Protein AF-A0AAD9SPR6-F1 (afdb_monomer)

Mean predicted aligned error: 17.79 Å

Nearest PDB structures (foldseek):
  1xms-assembly1_A  TM=5.525E-01  e=3.079E-08  Escherichia coli
  8dba-assembly1_C  TM=5.311E-01  e=3.432E-06  Cereibacter sphaeroides
  1cr1-assembly1_A  TM=4.890E-01  e=7.567E-04  Escherichia phage T7
  2yog-assembly1_A  TM=4.562E-01  e=5.420E-01  Plasmodium falciparum 3D7
  7fgq-assembly1_A-2  TM=4.047E-01  e=2.893E+00  Brugia malayi

Secondary structure (DSSP, 8-state):
--THHHH-----TT--TT--PPP---HHHHHHHHHT-TTSEE--S-HHHHHHHHTTS---SS------SEETTSEEEEE--TTSSHHHHHHHHHHHHHHTT---------SPP-HHHHHHHHHTT------HHHHHHHHHHHHHHHHHHHHHHHT--EEEEE-EEEEEETTTEEEEEES---HHHHHH-SEEEEEEEEEEEETTEEEEEEEEEEEEETTEEPSSTTTTEEEEEEETTEEEE----TTSGGG--------TT--------------------TTSSPPPP-----------------PPP-----------PPPP---

Structure (mmCIF, N/CA/C/O backbone):
data_AF-A0AAD9SPR6-F1
#
_entry.id   AF-A0AAD9SPR6-F1
#
loop_
_atom_site.group_PDB
_atom_site.id
_atom_site.type_symbol
_atom_site.label_atom_id
_atom_site.label_alt_id
_atom_site.label_comp_id
_atom_site.label_asym_id
_atom_site.label_entity_id
_atom_site.label_seq_id
_atom_site.pdbx_PDB_ins_code
_atom_site.Cartn_x
_atom_site.Cartn_y
_atom_site.Cartn_z
_atom_site.occupancy
_atom_site.B_iso_or_equiv
_atom_site.auth_seq_id
_atom_site.auth_comp_id
_atom_site.auth_asym_id
_atom_site.auth_atom_id
_atom_site.pdbx_PDB_model_num
ATOM 1 N N . MET A 1 1 ? -32.478 37.496 59.124 1.00 54.66 1 MET A N 1
ATOM 2 C CA . MET A 1 1 ? -32.848 37.208 57.725 1.00 54.66 1 MET A CA 1
ATOM 3 C C . MET A 1 1 ? -31.615 36.640 57.073 1.00 54.66 1 MET A C 1
ATOM 5 O O . MET A 1 1 ? -30.642 37.370 56.901 1.00 54.66 1 MET A O 1
ATOM 9 N N . GLU A 1 2 ? -31.618 35.329 56.871 1.00 61.81 2 GLU A N 1
ATOM 10 C CA . GLU A 1 2 ? -30.490 34.594 56.308 1.00 61.81 2 GLU A CA 1
ATOM 11 C C . GLU A 1 2 ? -30.346 34.935 54.822 1.00 61.81 2 GLU A C 1
ATOM 13 O O . GLU A 1 2 ? -31.321 34.977 54.077 1.00 61.81 2 GLU A O 1
ATOM 18 N N . TYR A 1 3 ? -29.115 35.204 54.389 1.00 67.44 3 TYR A N 1
ATOM 19 C CA . TYR A 1 3 ? -28.752 35.570 53.013 1.00 67.44 3 TYR A CA 1
ATOM 20 C C . TYR A 1 3 ? -29.329 34.599 51.958 1.00 67.44 3 TYR A C 1
ATOM 22 O O . TYR A 1 3 ? -29.717 35.011 50.863 1.00 67.44 3 TYR A O 1
ATOM 30 N N . HIS A 1 4 ? -29.475 33.326 52.327 1.00 66.38 4 HIS A N 1
ATOM 31 C CA . HIS A 1 4 ? -29.983 32.255 51.472 1.00 66.38 4 HIS A CA 1
ATOM 32 C C . HIS A 1 4 ? -31.501 32.299 51.219 1.00 66.38 4 HIS A C 1
ATOM 34 O O . HIS A 1 4 ? -31.949 31.740 50.222 1.00 66.38 4 HIS A O 1
ATOM 40 N N . GLU A 1 5 ? -32.287 33.029 52.022 1.00 73.50 5 GLU A N 1
ATOM 41 C CA . GLU A 1 5 ? -33.730 33.217 51.781 1.00 73.50 5 GLU A CA 1
ATOM 42 C C . GLU A 1 5 ? -34.018 34.210 50.641 1.00 73.50 5 GLU A C 1
ATOM 44 O O . GLU A 1 5 ? -35.093 34.169 50.045 1.00 73.50 5 GLU A O 1
ATOM 49 N N . ARG A 1 6 ? -33.073 35.109 50.316 1.00 65.94 6 ARG A N 1
ATOM 50 C CA . ARG A 1 6 ? -33.220 36.073 49.205 1.00 65.94 6 ARG A CA 1
ATOM 51 C C . ARG A 1 6 ? -32.533 35.650 47.915 1.00 65.94 6 ARG A C 1
ATOM 53 O O . ARG A 1 6 ? -32.987 36.059 46.851 1.00 65.94 6 ARG A O 1
ATOM 60 N N . HIS A 1 7 ? -31.435 34.903 48.004 1.00 70.69 7 HIS A N 1
ATOM 61 C CA . HIS A 1 7 ? -30.569 34.650 46.849 1.00 70.69 7 HIS A CA 1
ATOM 62 C C . HIS A 1 7 ? -30.644 33.222 46.297 1.00 70.69 7 HIS A C 1
ATOM 64 O O . HIS A 1 7 ? -30.107 32.981 45.221 1.00 70.69 7 HIS A O 1
ATOM 70 N N . GLY A 1 8 ? -31.347 32.301 46.969 1.00 68.00 8 GLY A N 1
ATOM 71 C CA . GLY A 1 8 ? -31.339 30.887 46.594 1.00 68.00 8 GLY A CA 1
ATOM 72 C C . GLY A 1 8 ? -29.955 30.251 46.782 1.00 68.00 8 GLY A C 1
ATOM 73 O O . GLY A 1 8 ? -28.951 30.935 46.985 1.00 68.00 8 GLY A O 1
ATOM 74 N N . HIS A 1 9 ? -29.895 28.921 46.767 1.00 67.75 9 HIS A N 1
ATOM 75 C CA . HIS A 1 9 ? -28.616 28.217 46.702 1.00 67.75 9 HIS A CA 1
ATOM 76 C C . HIS A 1 9 ? -28.137 28.176 45.252 1.00 67.75 9 HIS A C 1
ATOM 78 O O . HIS A 1 9 ? -28.911 27.845 44.355 1.00 67.75 9 HIS A O 1
ATOM 84 N N . ASP A 1 10 ? -26.865 28.507 45.039 1.00 62.44 10 ASP A N 1
ATOM 85 C CA . ASP A 1 10 ? -26.217 28.420 43.735 1.00 62.44 10 ASP A CA 1
ATOM 86 C C . ASP A 1 10 ? -26.156 26.940 43.326 1.00 62.44 10 ASP A C 1
ATOM 88 O O . ASP A 1 10 ? -25.463 26.130 43.948 1.00 62.44 10 ASP A O 1
ATOM 92 N N . VAL A 1 11 ? -26.965 26.553 42.340 1.00 59.66 11 VAL A N 1
ATOM 93 C CA . VAL A 1 11 ? -26.993 25.180 41.830 1.00 59.66 11 VAL A CA 1
ATOM 94 C C . VAL A 1 11 ? -25.901 25.073 40.777 1.00 59.66 11 VAL A C 1
ATOM 96 O O . VAL A 1 11 ? -26.086 25.451 39.620 1.00 59.66 11 VAL A O 1
ATOM 99 N N . CYS A 1 12 ? -24.740 24.564 41.178 1.00 51.94 12 CYS A N 1
ATOM 100 C CA . CYS A 1 12 ? -23.674 24.221 40.247 1.00 51.94 12 CYS A CA 1
ATOM 101 C C . CYS A 1 12 ? -24.203 23.232 39.193 1.00 51.94 12 CYS A C 1
ATOM 103 O O . CYS A 1 12 ? -24.514 22.086 39.499 1.00 51.94 12 CYS A O 1
ATOM 105 N N . SER A 1 13 ? -24.246 23.650 37.927 1.00 53.91 13 SER A N 1
ATOM 106 C CA . SER A 1 13 ? -24.672 22.828 36.780 1.00 53.91 13 SER A CA 1
ATOM 107 C C . SER A 1 13 ? -23.654 21.736 36.376 1.00 5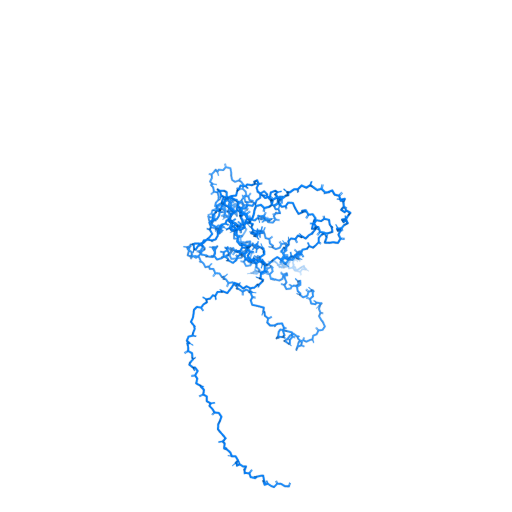3.91 13 SER A C 1
ATOM 109 O O . SER A 1 13 ? -23.690 21.245 35.246 1.00 53.91 13 SER A O 1
ATOM 111 N N . PHE A 1 14 ? -22.713 21.371 37.251 1.00 54.88 14 PHE A N 1
ATOM 112 C CA . PHE A 1 14 ? -21.587 20.492 36.913 1.00 54.88 14 PHE A CA 1
ATOM 113 C C . PHE A 1 14 ? -21.773 19.019 37.301 1.00 54.88 14 PHE A C 1
ATOM 115 O O . PHE A 1 14 ? -20.957 18.196 36.888 1.00 54.88 14 PHE A O 1
ATOM 122 N N . ASP A 1 15 ? -22.861 18.651 37.980 1.00 51.78 15 ASP A N 1
ATOM 123 C CA . ASP A 1 15 ? -23.158 17.247 38.285 1.00 51.78 15 ASP A CA 1
ATOM 124 C C . ASP A 1 15 ? -23.898 16.565 37.123 1.00 51.78 15 ASP A C 1
ATOM 126 O O . ASP A 1 15 ? -25.093 16.278 37.171 1.00 51.78 15 ASP A O 1
ATOM 130 N N . LEU A 1 16 ? -23.161 16.294 36.042 1.00 55.94 16 LEU A N 1
ATOM 131 C CA . LEU A 1 16 ? -23.568 15.329 35.019 1.00 55.94 16 LEU A CA 1
ATOM 132 C C . LEU A 1 16 ? -23.014 13.943 35.410 1.00 55.94 16 LEU A C 1
ATOM 134 O O . LEU A 1 16 ? -21.801 13.743 35.307 1.00 55.94 16 LEU A O 1
ATOM 138 N N . PRO A 1 17 ? -23.844 12.946 35.783 1.00 52.41 17 PRO A N 1
ATOM 139 C CA . PRO A 1 17 ? -23.388 11.641 36.292 1.00 52.41 17 PRO A CA 1
ATOM 140 C C . PRO A 1 17 ? -22.793 10.703 35.217 1.00 52.41 17 PRO A C 1
ATOM 142 O O . PRO A 1 17 ? -22.717 9.495 35.410 1.00 52.41 17 PRO A O 1
ATOM 145 N N . SER A 1 18 ? -22.386 11.227 34.057 1.00 55.31 18 SER A N 1
ATOM 146 C CA . SER A 1 18 ? -21.936 10.422 32.916 1.00 55.31 18 SER A CA 1
ATOM 147 C C . SER A 1 18 ? -21.059 11.224 31.941 1.00 55.31 18 SER A C 1
ATOM 149 O O . SER A 1 18 ? -21.302 11.257 30.734 1.00 55.31 18 SER A O 1
ATOM 151 N N . THR A 1 19 ? -20.003 11.873 32.431 1.00 47.78 19 THR A N 1
ATOM 152 C CA . THR A 1 19 ? -18.858 12.199 31.564 1.00 47.78 19 THR A CA 1
ATOM 153 C C . THR A 1 19 ? -17.738 11.217 31.859 1.00 47.78 19 THR A C 1
ATOM 155 O O . THR A 1 19 ? -16.910 11.431 32.738 1.00 47.78 19 THR A O 1
ATOM 158 N N . HIS A 1 20 ? -17.738 10.106 31.122 1.00 49.31 20 HIS A N 1
ATOM 159 C CA . HIS A 1 20 ? -16.666 9.115 31.123 1.00 49.31 20 HIS A CA 1
ATOM 160 C C . HIS A 1 20 ? -15.411 9.755 30.511 1.00 49.31 20 HIS A C 1
ATOM 162 O O . HIS A 1 20 ? -15.117 9.588 29.326 1.00 49.31 20 HIS A O 1
ATOM 168 N N . ARG A 1 21 ? -14.706 10.581 31.292 1.00 58.19 21 ARG A N 1
ATOM 169 C CA . ARG A 1 21 ? -13.378 11.059 30.911 1.00 58.19 21 ARG A CA 1
ATOM 170 C C . ARG A 1 21 ? -12.493 9.827 30.808 1.00 58.19 21 ARG A C 1
ATOM 172 O O . ARG A 1 21 ? -12.441 9.025 31.738 1.00 58.19 21 ARG A O 1
ATOM 179 N N . LEU A 1 22 ? -11.836 9.668 29.661 1.00 53.12 22 LEU A N 1
ATOM 180 C CA . LEU A 1 22 ? -10.767 8.687 29.531 1.00 53.12 22 LEU A CA 1
ATOM 181 C C . LEU A 1 22 ? -9.769 8.935 30.673 1.00 53.12 22 LEU A C 1
ATOM 183 O O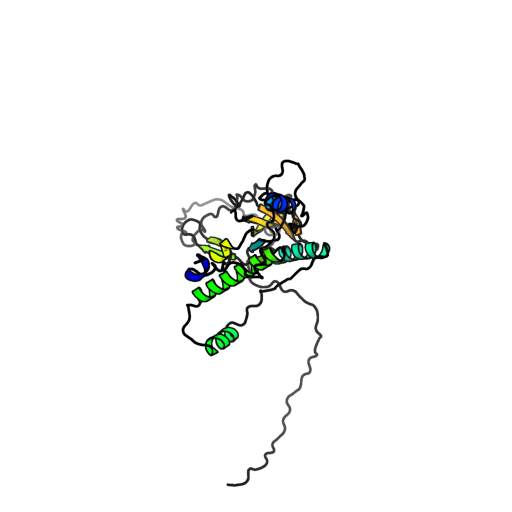 . LEU A 1 22 ? -9.512 10.106 30.982 1.00 53.12 22 LEU A O 1
ATOM 187 N N . PRO A 1 23 ? -9.254 7.878 31.325 1.00 57.44 23 PRO A N 1
ATOM 188 C CA . PRO A 1 23 ? -8.243 8.035 32.358 1.00 57.44 23 PRO A CA 1
ATOM 189 C C . PRO A 1 23 ? -7.135 8.944 31.828 1.00 57.44 23 PRO A C 1
ATOM 191 O O . PRO A 1 23 ? -6.700 8.786 30.686 1.00 57.44 23 PRO A O 1
ATOM 194 N N . THR A 1 24 ? -6.701 9.922 32.619 1.00 64.69 24 THR A N 1
ATOM 195 C CA . THR A 1 24 ? -5.536 10.734 32.266 1.00 64.69 24 THR A CA 1
ATOM 196 C C . THR A 1 24 ? -4.313 9.834 32.295 1.00 64.69 24 THR A C 1
ATOM 198 O O . THR A 1 24 ? -3.747 9.585 33.357 1.00 64.69 24 THR A O 1
ATOM 201 N N . VAL A 1 25 ? -3.940 9.312 31.131 1.00 72.44 25 VAL A N 1
ATOM 202 C CA . VAL A 1 25 ? -2.681 8.598 30.947 1.00 72.44 25 VAL A CA 1
ATOM 203 C C . VAL A 1 25 ? -1.570 9.643 30.961 1.00 72.44 25 VAL A C 1
ATOM 205 O O . VAL A 1 25 ? -1.678 10.679 30.298 1.00 72.44 25 VAL A O 1
ATOM 208 N N . SER A 1 26 ? -0.527 9.421 31.759 1.00 77.31 26 SER A N 1
ATOM 209 C CA . SER A 1 26 ? 0.629 10.318 31.745 1.00 77.31 26 SER A CA 1
ATOM 210 C C . SER A 1 26 ? 1.375 10.185 30.414 1.00 77.31 26 SER A C 1
ATOM 212 O O . SER A 1 26 ? 1.391 9.111 29.814 1.00 77.31 26 SER A O 1
ATOM 214 N N . ALA A 1 27 ? 2.018 11.260 29.951 1.00 70.19 27 ALA A N 1
ATOM 215 C CA . ALA A 1 27 ? 2.821 11.209 28.727 1.00 70.19 27 ALA A CA 1
ATOM 216 C C . ALA A 1 27 ? 3.965 10.180 28.821 1.00 70.19 27 ALA A C 1
ATOM 218 O O . ALA A 1 27 ? 4.306 9.572 27.815 1.00 70.19 27 ALA A O 1
ATOM 219 N N . ALA A 1 28 ? 4.511 9.954 30.023 1.00 74.19 28 ALA A N 1
ATOM 220 C CA . ALA A 1 28 ? 5.538 8.943 30.273 1.00 74.19 28 ALA A CA 1
ATOM 221 C C . ALA A 1 28 ? 4.982 7.519 30.140 1.00 74.19 28 ALA A C 1
ATOM 223 O O . ALA A 1 28 ? 5.565 6.699 29.449 1.00 74.19 28 ALA A O 1
ATOM 224 N N . GLN A 1 29 ? 3.806 7.251 30.708 1.00 74.06 29 GLN A N 1
ATOM 225 C CA . GLN A 1 29 ? 3.168 5.938 30.594 1.00 74.06 29 GLN A CA 1
ATOM 226 C C . GLN A 1 29 ? 2.721 5.644 29.156 1.00 74.06 29 GLN A C 1
ATOM 228 O O . GLN A 1 29 ? 2.913 4.542 28.663 1.00 74.06 29 GLN A O 1
ATOM 233 N N . ALA A 1 30 ? 2.221 6.654 28.435 1.00 71.31 30 ALA A N 1
ATOM 234 C CA . ALA A 1 30 ? 1.942 6.522 27.007 1.00 71.31 30 ALA A CA 1
ATOM 235 C C . ALA A 1 30 ? 3.216 6.250 26.178 1.00 71.31 30 ALA A C 1
ATOM 237 O O . ALA A 1 30 ? 3.129 5.581 25.150 1.00 71.31 30 ALA A O 1
ATOM 238 N N . LEU A 1 31 ? 4.374 6.765 26.619 1.00 70.25 31 LEU A N 1
ATOM 239 C CA . LEU A 1 31 ? 5.685 6.541 26.001 1.00 70.25 31 LEU A CA 1
ATOM 240 C C . LEU A 1 31 ? 6.281 5.164 26.341 1.00 70.25 31 LEU A C 1
ATOM 242 O O . LEU A 1 31 ? 6.977 4.599 25.510 1.00 70.25 31 LEU A O 1
ATOM 246 N N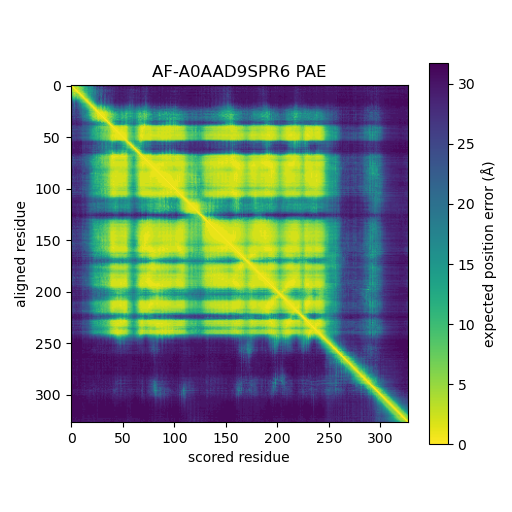 . GLU A 1 32 ? 5.982 4.604 27.512 1.00 68.56 32 GLU A N 1
ATOM 247 C CA . GLU A 1 32 ? 6.338 3.223 27.871 1.00 68.56 32 GLU A CA 1
ATOM 248 C C . GLU A 1 32 ? 5.440 2.202 27.135 1.00 68.56 32 GLU A C 1
ATOM 250 O O . GLU A 1 32 ? 5.932 1.181 26.657 1.00 68.56 32 GLU A O 1
ATOM 255 N N . ASP A 1 33 ? 4.147 2.507 26.943 1.00 66.50 33 ASP A N 1
ATOM 256 C CA . ASP A 1 33 ? 3.176 1.666 26.212 1.00 66.50 33 ASP A CA 1
ATOM 257 C C . ASP A 1 33 ? 3.392 1.642 24.677 1.00 66.50 33 ASP A C 1
ATOM 259 O O . ASP A 1 33 ? 3.224 0.605 24.032 1.00 66.50 33 ASP A O 1
ATOM 263 N N . LEU A 1 34 ? 3.713 2.787 24.050 1.00 63.34 34 LEU A N 1
ATOM 264 C CA . LEU A 1 34 ? 5.090 3.005 23.625 1.00 63.34 34 LEU A CA 1
ATOM 265 C C . LEU A 1 34 ? 6.023 1.791 23.379 1.00 63.34 34 LEU A C 1
ATOM 267 O O . LEU A 1 34 ? 5.699 0.761 22.785 1.00 63.34 34 LEU A O 1
ATOM 271 N N . ASP A 1 35 ? 7.224 1.915 23.899 1.00 57.59 35 ASP A N 1
ATOM 272 C CA . ASP A 1 35 ? 8.353 1.026 23.641 1.00 57.59 35 ASP A CA 1
ATOM 273 C C . ASP A 1 35 ? 8.109 -0.465 23.966 1.00 57.59 35 ASP A C 1
ATOM 275 O O . ASP A 1 35 ? 8.720 -1.332 23.349 1.00 57.59 35 ASP A O 1
ATOM 279 N N . ALA A 1 36 ? 7.147 -0.806 24.833 1.00 55.19 36 ALA A N 1
ATOM 280 C CA . ALA A 1 36 ? 6.808 -2.197 25.165 1.00 55.19 36 ALA A CA 1
ATOM 281 C C . ALA A 1 36 ? 6.150 -3.003 24.020 1.00 55.19 36 ALA A C 1
ATOM 283 O O . ALA A 1 36 ? 6.052 -4.233 24.091 1.00 55.19 36 ALA A O 1
ATOM 284 N N . ASN A 1 37 ? 5.655 -2.347 22.968 1.00 56.56 37 ASN A N 1
ATOM 285 C CA . ASN A 1 37 ? 4.813 -2.998 21.966 1.00 56.56 37 ASN A CA 1
ATOM 286 C C . ASN A 1 37 ? 5.643 -3.530 20.777 1.00 56.56 37 ASN A C 1
ATOM 288 O O . ASN A 1 37 ? 5.628 -2.966 19.686 1.00 56.56 37 ASN A O 1
ATOM 292 N N . VAL A 1 38 ? 6.310 -4.676 20.967 1.00 54.94 38 VAL A N 1
ATOM 293 C CA . VAL A 1 38 ? 7.087 -5.427 19.942 1.00 54.94 38 VAL A CA 1
ATOM 294 C C . VAL A 1 38 ? 6.263 -5.742 18.671 1.00 54.94 38 VAL A C 1
ATOM 296 O O . VAL A 1 38 ? 6.802 -6.092 17.627 1.00 54.94 38 VAL A O 1
ATOM 299 N N . SER A 1 39 ? 4.934 -5.584 18.716 1.00 68.00 39 SER A N 1
ATOM 300 C CA . SER A 1 39 ? 4.023 -5.874 17.603 1.00 68.00 39 SER A CA 1
ATOM 301 C C . SER A 1 39 ? 3.608 -4.669 16.745 1.00 68.00 39 SER A C 1
ATOM 303 O O . SER A 1 39 ? 2.698 -4.823 15.931 1.00 68.00 39 SER A O 1
ATOM 305 N N . ARG A 1 40 ? 4.206 -3.481 16.910 1.00 81.31 40 ARG A N 1
ATOM 306 C CA . ARG A 1 40 ? 3.797 -2.232 16.214 1.00 81.31 40 ARG A CA 1
ATOM 307 C C . ARG A 1 40 ? 3.814 -2.293 14.699 1.00 81.31 40 ARG A C 1
ATOM 309 O O . ARG A 1 40 ? 3.082 -1.544 14.051 1.00 81.31 40 ARG A O 1
ATOM 316 N N . PHE A 1 41 ? 4.669 -3.139 14.151 1.00 89.44 41 PHE A N 1
ATOM 317 C CA . PHE A 1 41 ? 4.938 -3.192 12.730 1.00 89.44 41 PHE A CA 1
ATOM 318 C C . PHE A 1 41 ? 4.509 -4.536 12.148 1.00 89.44 41 PHE A C 1
ATOM 320 O O . PHE A 1 41 ? 4.502 -5.569 12.820 1.00 89.44 41 PHE A O 1
ATOM 327 N N . VAL A 1 42 ? 4.113 -4.497 10.882 1.00 91.69 42 VAL A N 1
ATOM 328 C CA . VAL A 1 42 ? 3.965 -5.671 10.026 1.00 91.69 42 VAL A CA 1
ATOM 329 C C . VAL A 1 42 ? 5.162 -5.682 9.085 1.00 91.69 42 VAL A C 1
ATOM 331 O O . VAL A 1 42 ? 5.350 -4.720 8.340 1.00 91.69 42 VAL A O 1
ATOM 334 N N . SER A 1 43 ? 5.972 -6.739 9.136 1.00 91.50 43 SER A N 1
ATOM 335 C CA . SER A 1 43 ? 7.138 -6.868 8.259 1.00 91.50 43 SER A CA 1
ATOM 336 C C . SER A 1 43 ? 6.714 -6.891 6.791 1.00 91.50 43 SER A C 1
ATOM 338 O O . SER A 1 43 ? 5.662 -7.421 6.432 1.00 91.50 43 SER A O 1
ATOM 340 N N . THR A 1 44 ? 7.545 -6.299 5.939 1.00 91.19 44 THR A N 1
ATOM 341 C CA . THR A 1 44 ? 7.422 -6.384 4.479 1.00 91.19 44 THR A CA 1
ATOM 342 C C . THR A 1 44 ? 8.191 -7.572 3.896 1.00 91.19 44 THR A C 1
ATOM 344 O O . THR A 1 44 ? 8.200 -7.753 2.679 1.00 91.19 44 THR A O 1
ATOM 347 N N . ASN A 1 45 ? 8.852 -8.367 4.749 1.00 89.75 45 ASN A N 1
ATOM 348 C CA . ASN A 1 45 ? 9.810 -9.413 4.386 1.00 89.75 45 ASN A CA 1
ATOM 349 C C . ASN A 1 45 ? 11.030 -8.886 3.595 1.00 89.75 45 ASN A C 1
ATOM 351 O O . ASN A 1 45 ? 11.742 -9.638 2.929 1.00 89.75 45 ASN A O 1
ATOM 355 N N . LEU A 1 46 ? 11.280 -7.574 3.677 1.00 91.69 46 LEU A N 1
ATOM 356 C CA . LEU A 1 46 ? 12.392 -6.867 3.047 1.00 91.69 46 LEU A CA 1
ATOM 357 C C . LEU A 1 46 ? 13.139 -6.083 4.139 1.00 91.69 46 LEU A C 1
ATOM 359 O O . LEU A 1 46 ? 12.734 -4.970 4.470 1.00 91.69 46 LEU A O 1
ATOM 363 N N . PRO A 1 47 ? 14.230 -6.629 4.713 1.00 90.25 47 PRO A N 1
ATOM 364 C CA . PRO A 1 47 ? 14.844 -6.088 5.929 1.00 90.25 47 PRO A CA 1
ATOM 365 C C . PRO A 1 47 ? 15.264 -4.620 5.832 1.00 90.25 47 PRO A C 1
ATOM 367 O O . PRO A 1 47 ? 15.132 -3.871 6.795 1.00 90.25 47 PRO A O 1
ATOM 370 N N . ASP A 1 48 ? 15.768 -4.194 4.676 1.00 90.06 48 ASP A N 1
ATOM 371 C CA . ASP A 1 48 ? 16.228 -2.816 4.497 1.00 90.06 48 ASP A CA 1
ATOM 372 C C . ASP A 1 48 ? 15.065 -1.839 4.286 1.00 90.06 48 ASP A C 1
ATOM 374 O O . ASP A 1 48 ? 15.112 -0.717 4.792 1.00 90.06 48 ASP A O 1
ATOM 378 N N . LEU A 1 49 ? 13.978 -2.292 3.649 1.00 91.69 49 LEU A N 1
ATOM 379 C CA . LEU A 1 49 ? 12.733 -1.529 3.580 1.00 91.69 49 LEU A CA 1
ATOM 380 C C . LEU A 1 49 ? 12.091 -1.412 4.968 1.00 91.69 49 LEU A C 1
ATOM 382 O O . LEU A 1 49 ? 11.678 -0.323 5.357 1.00 91.69 49 LEU A O 1
ATOM 386 N N . ASP A 1 50 ? 12.057 -2.500 5.739 1.00 92.19 50 ASP A N 1
ATOM 387 C CA . ASP A 1 50 ? 11.535 -2.503 7.107 1.00 92.19 50 ASP A CA 1
ATOM 388 C C . ASP A 1 50 ? 12.297 -1.498 7.982 1.00 92.19 50 ASP A C 1
ATOM 390 O O . ASP A 1 50 ? 11.677 -0.647 8.621 1.00 92.19 50 ASP A O 1
ATOM 394 N N . LYS A 1 51 ? 13.635 -1.492 7.931 1.00 88.81 51 LYS A N 1
ATOM 395 C CA . LYS A 1 51 ? 14.462 -0.490 8.632 1.00 88.81 51 LYS A CA 1
ATOM 396 C C . LYS A 1 51 ? 14.141 0.943 8.202 1.00 88.81 51 LYS A C 1
ATOM 398 O O . LYS A 1 51 ? 14.033 1.826 9.052 1.00 88.81 51 LYS A O 1
ATOM 403 N N . ALA A 1 52 ? 13.972 1.191 6.903 1.00 89.12 52 ALA A N 1
ATOM 404 C CA . ALA A 1 52 ? 13.639 2.523 6.398 1.00 89.12 52 ALA A CA 1
ATOM 405 C C . ALA A 1 52 ? 12.263 3.006 6.879 1.00 89.12 52 ALA A C 1
ATOM 407 O O . ALA A 1 52 ? 12.072 4.197 7.130 1.00 89.12 52 ALA A O 1
ATOM 408 N N . LEU A 1 53 ? 11.324 2.077 7.064 1.00 89.19 53 LEU A N 1
ATOM 409 C CA . LEU A 1 53 ? 10.013 2.354 7.640 1.00 89.19 53 LEU A CA 1
ATOM 410 C C . LEU A 1 53 ? 10.057 2.546 9.168 1.00 89.19 53 LEU A C 1
ATOM 412 O O . LEU A 1 53 ? 9.245 3.305 9.698 1.00 89.19 53 LEU A O 1
ATOM 416 N N . ALA A 1 54 ? 11.021 1.934 9.869 1.00 81.19 54 ALA A N 1
ATOM 417 C CA . ALA A 1 54 ? 11.267 2.161 11.299 1.00 81.19 54 ALA A CA 1
ATOM 418 C C . ALA A 1 54 ? 11.901 3.525 11.598 1.00 81.19 54 ALA A C 1
ATOM 420 O O . ALA A 1 54 ? 11.504 4.177 12.559 1.00 81.19 54 ALA A O 1
ATOM 421 N N . ALA A 1 55 ? 12.850 3.983 10.771 1.00 60.91 55 ALA A N 1
ATOM 422 C CA . ALA A 1 55 ? 13.783 5.085 11.059 1.00 60.91 55 ALA A CA 1
ATOM 423 C C . ALA A 1 55 ? 13.163 6.478 11.341 1.00 60.91 55 ALA A C 1
ATOM 425 O O . ALA A 1 55 ? 13.884 7.449 11.567 1.00 60.91 55 ALA A O 1
ATOM 426 N N . SER A 1 56 ? 11.835 6.612 11.337 1.00 53.47 56 SER A N 1
ATOM 427 C CA . SER A 1 56 ? 11.123 7.827 11.760 1.00 53.47 56 SER A CA 1
ATOM 428 C C . SER A 1 56 ? 10.438 7.718 13.130 1.00 53.47 56 SER A C 1
ATOM 430 O O . SER A 1 56 ? 9.858 8.710 13.582 1.00 53.47 56 SER A O 1
ATOM 432 N N . ALA A 1 57 ? 10.485 6.559 13.790 1.00 48.66 57 ALA A N 1
ATOM 433 C CA . ALA A 1 57 ? 10.210 6.416 15.215 1.00 48.66 57 ALA A CA 1
ATOM 434 C C . ALA A 1 57 ? 11.557 6.547 15.944 1.00 48.66 57 ALA A C 1
ATOM 436 O O . ALA A 1 57 ? 12.477 5.800 15.653 1.00 48.66 57 ALA A O 1
ATOM 437 N N . SER A 1 58 ? 11.695 7.599 16.756 1.00 46.94 58 SER A N 1
ATOM 438 C CA . SER A 1 58 ? 12.790 7.878 17.706 1.00 46.94 58 SER A CA 1
ATOM 439 C C . SER A 1 58 ? 14.009 6.946 17.671 1.00 46.94 58 SER A C 1
ATOM 441 O O . SER A 1 58 ? 13.920 5.799 18.087 1.00 46.94 58 SER A O 1
ATOM 443 N N . SER A 1 59 ? 15.176 7.486 17.307 1.00 40.56 59 SER A N 1
ATOM 444 C CA . SER A 1 59 ? 16.464 6.851 17.592 1.00 40.56 59 SER A CA 1
ATOM 445 C C . SER A 1 59 ? 16.597 6.613 19.101 1.00 40.56 59 SER A C 1
ATOM 447 O O . SER A 1 59 ? 16.923 7.543 19.848 1.00 40.56 59 SER A O 1
ATOM 449 N N . SER A 1 60 ? 16.322 5.397 19.559 1.00 44.19 60 SER A N 1
ATOM 450 C CA . SER A 1 60 ? 16.783 4.932 20.859 1.00 44.19 60 SER A CA 1
ATOM 451 C C . SER A 1 60 ? 18.322 4.862 20.814 1.00 44.19 60 SER A C 1
ATOM 453 O O . SER A 1 60 ? 18.896 4.441 19.807 1.00 44.19 60 SER A O 1
ATOM 455 N N . PRO A 1 61 ? 19.035 5.348 21.848 1.00 48.62 61 PRO A N 1
ATOM 456 C CA . PRO A 1 61 ? 20.497 5.333 21.874 1.00 48.62 61 PRO A CA 1
ATOM 457 C C . PRO A 1 61 ? 21.102 3.947 22.152 1.00 48.62 61 PRO A C 1
ATOM 459 O O . PRO A 1 61 ? 22.324 3.810 22.100 1.00 48.62 61 PRO A O 1
ATOM 462 N N . ASP A 1 62 ? 20.279 2.929 22.406 1.00 42.31 62 ASP A N 1
ATOM 463 C CA . ASP A 1 62 ? 20.724 1.571 22.703 1.00 42.31 62 ASP A CA 1
ATOM 464 C C . ASP A 1 62 ? 20.478 0.668 21.490 1.00 42.31 62 ASP A C 1
ATOM 466 O O . ASP A 1 62 ? 19.373 0.611 20.962 1.00 42.31 62 ASP A O 1
ATOM 470 N N . GLY A 1 63 ? 21.539 0.007 21.015 1.00 45.84 63 GLY A N 1
ATOM 471 C CA . GLY A 1 63 ? 21.623 -0.717 19.740 1.00 45.84 63 GLY A CA 1
ATOM 472 C C . GLY A 1 63 ? 20.790 -1.998 19.618 1.00 45.84 63 GLY A C 1
ATOM 473 O O . GLY A 1 63 ? 21.303 -3.009 19.137 1.00 45.84 63 GLY A O 1
ATOM 474 N N . GLU A 1 64 ? 19.523 -1.967 20.019 1.00 47.72 64 GLU A N 1
ATOM 475 C CA . GLU A 1 64 ? 18.529 -2.955 19.618 1.00 47.72 64 GLU A CA 1
ATOM 476 C C . GLU A 1 64 ? 18.015 -2.586 18.220 1.00 47.72 64 GLU A C 1
ATOM 478 O O . GLU A 1 64 ? 17.591 -1.460 17.962 1.00 47.72 64 GLU A O 1
ATOM 483 N N . VAL A 1 65 ? 18.133 -3.519 17.272 1.00 51.69 65 VAL A N 1
ATOM 484 C CA . VAL A 1 65 ? 17.650 -3.326 15.901 1.00 51.69 65 VAL A CA 1
ATOM 485 C C . VAL A 1 65 ? 16.130 -3.305 15.962 1.00 51.69 65 VAL A C 1
ATOM 487 O O . VAL A 1 65 ? 15.500 -4.360 15.990 1.00 51.69 65 VAL A O 1
ATOM 490 N N . ASP A 1 66 ? 15.558 -2.108 16.029 1.00 55.91 66 ASP A N 1
ATOM 491 C CA . ASP A 1 66 ? 14.115 -1.940 16.108 1.00 55.91 66 ASP A CA 1
ATOM 492 C C . ASP A 1 66 ? 13.477 -2.578 14.864 1.00 55.91 66 ASP A C 1
ATOM 494 O O . ASP A 1 66 ? 13.824 -2.257 13.718 1.00 55.91 66 ASP A O 1
ATOM 498 N N . ALA A 1 67 ? 12.608 -3.564 15.083 1.00 68.56 67 ALA A N 1
ATOM 499 C CA . ALA A 1 67 ? 11.968 -4.309 14.009 1.00 68.56 67 ALA A CA 1
ATOM 500 C C . ALA A 1 67 ? 10.976 -3.385 13.292 1.00 68.56 67 ALA A C 1
ATOM 502 O O . ALA A 1 67 ? 9.875 -3.141 13.780 1.00 68.56 67 ALA A O 1
ATOM 503 N N . GLY A 1 68 ? 11.385 -2.831 12.152 1.00 83.69 68 GLY A N 1
ATOM 504 C CA . GLY A 1 68 ? 10.550 -1.935 11.362 1.00 83.69 68 GLY A CA 1
ATOM 505 C C . GLY A 1 68 ? 9.553 -2.639 10.448 1.00 83.69 68 GLY A C 1
ATOM 506 O O . GLY A 1 68 ? 9.421 -3.861 10.444 1.00 83.69 68 GLY A O 1
ATOM 507 N N . GLY A 1 69 ? 8.825 -1.842 9.669 1.00 90.56 69 GLY A N 1
ATOM 508 C CA . GLY A 1 69 ? 7.838 -2.332 8.711 1.00 90.56 69 GLY A CA 1
ATOM 509 C C . GLY A 1 69 ? 6.630 -1.413 8.593 1.00 90.56 69 GLY A C 1
ATOM 510 O O . GLY A 1 69 ? 6.669 -0.231 8.932 1.00 90.56 69 GLY A O 1
ATOM 511 N N . ILE A 1 70 ? 5.519 -1.955 8.106 1.00 93.06 70 ILE A N 1
ATOM 512 C CA . ILE A 1 70 ? 4.261 -1.222 7.969 1.00 93.06 70 ILE A CA 1
ATOM 513 C C . ILE A 1 70 ? 3.691 -0.951 9.362 1.00 93.06 70 ILE A C 1
ATOM 515 O O . ILE A 1 70 ? 3.311 -1.874 10.083 1.00 93.06 70 ILE A O 1
ATOM 519 N N . GLN A 1 71 ? 3.607 0.324 9.733 1.00 91.38 71 GLN A N 1
ATOM 520 C CA . GLN A 1 71 ? 3.146 0.737 11.053 1.00 91.38 71 GLN A CA 1
ATOM 521 C C . GLN A 1 71 ? 1.637 0.511 11.233 1.00 91.38 71 GLN A C 1
ATOM 523 O O . GLN A 1 71 ? 0.817 0.939 10.414 1.00 91.38 71 GLN A O 1
ATOM 528 N N . LYS A 1 72 ? 1.259 -0.111 12.352 1.00 91.25 72 LYS A N 1
ATOM 529 C CA . LYS A 1 72 ? -0.125 -0.161 12.834 1.00 91.25 72 LYS A CA 1
ATOM 530 C C . LYS A 1 72 ? -0.604 1.208 13.318 1.00 91.25 72 LYS A C 1
ATOM 532 O O . LYS A 1 72 ? 0.177 2.138 13.529 1.00 91.25 72 LYS A O 1
ATOM 537 N N . GLY A 1 73 ? -1.919 1.374 13.433 1.00 91.56 73 GLY A N 1
ATOM 538 C CA . GLY A 1 73 ? -2.504 2.655 13.836 1.00 91.56 73 GLY A CA 1
ATOM 539 C C . GLY A 1 73 ? -2.544 3.696 12.714 1.00 91.56 73 GLY A C 1
ATOM 540 O O . GLY A 1 73 ? -3.192 4.731 12.860 1.00 91.56 73 GLY A O 1
ATOM 541 N N . HIS A 1 74 ? -1.895 3.411 11.583 1.00 91.75 74 HIS A N 1
ATOM 542 C CA . HIS A 1 74 ? -1.664 4.346 10.494 1.00 91.75 74 HIS A CA 1
ATOM 543 C C . HIS A 1 74 ? -2.113 3.777 9.147 1.00 91.75 74 HIS A C 1
ATOM 545 O O . HIS A 1 74 ? -2.228 2.566 8.946 1.00 91.75 74 HIS A O 1
ATOM 551 N N . LEU A 1 75 ? -2.374 4.691 8.214 1.00 95.94 75 LEU A N 1
ATOM 552 C CA . LEU A 1 75 ? -2.763 4.371 6.848 1.00 95.94 75 LEU A CA 1
ATOM 553 C C . LEU A 1 75 ? -1.536 4.408 5.933 1.00 95.94 75 LEU A C 1
ATOM 555 O O . LEU A 1 75 ? -0.881 5.449 5.812 1.00 95.94 75 LEU A O 1
ATOM 559 N N . THR A 1 76 ? -1.258 3.285 5.276 1.00 96.81 76 THR A N 1
ATOM 560 C CA . THR A 1 76 ? -0.169 3.133 4.307 1.00 96.81 76 THR A CA 1
ATOM 561 C C . THR A 1 76 ? -0.729 3.009 2.895 1.00 96.81 76 THR A C 1
ATOM 563 O O . THR A 1 76 ? -1.622 2.203 2.648 1.00 96.81 76 THR A O 1
ATOM 566 N N . GLU A 1 77 ? -0.201 3.784 1.951 1.00 96.94 77 GLU A N 1
ATOM 567 C CA . GLU A 1 77 ? -0.531 3.666 0.529 1.00 96.94 77 GLU A CA 1
ATOM 568 C C . GLU A 1 77 ? 0.636 3.060 -0.248 1.00 96.94 77 GLU A C 1
ATOM 570 O O . GLU A 1 77 ? 1.765 3.543 -0.166 1.00 96.94 77 GLU A O 1
ATOM 575 N N . ILE A 1 78 ? 0.349 2.040 -1.053 1.00 97.00 78 ILE A N 1
ATOM 576 C CA . ILE A 1 78 ? 1.293 1.452 -2.001 1.00 97.00 78 ILE A CA 1
ATOM 577 C C . ILE A 1 78 ? 0.739 1.681 -3.398 1.00 97.00 78 ILE A C 1
ATOM 579 O O . ILE A 1 78 ? -0.303 1.132 -3.763 1.00 97.00 78 ILE A O 1
ATOM 583 N N . TRP A 1 79 ? 1.436 2.483 -4.192 1.00 96.44 79 TRP A N 1
ATOM 584 C CA . TRP A 1 79 ? 0.977 2.847 -5.525 1.00 96.44 79 TRP A CA 1
ATOM 585 C C . TRP A 1 79 ? 2.004 2.498 -6.591 1.00 96.44 79 TRP A C 1
ATOM 587 O O . TRP A 1 79 ? 3.191 2.354 -6.317 1.00 96.44 79 TRP A O 1
ATOM 597 N N . GLY A 1 80 ? 1.546 2.336 -7.828 1.00 94.81 80 GLY A N 1
ATOM 598 C CA . GLY A 1 80 ? 2.443 2.068 -8.944 1.00 94.81 80 GLY A CA 1
ATOM 599 C C . GLY A 1 80 ? 1.742 1.497 -10.176 1.00 94.81 80 GLY A C 1
ATOM 600 O O . GLY A 1 80 ? 0.559 1.128 -10.106 1.00 94.81 80 GLY A O 1
ATOM 601 N N . PRO A 1 81 ? 2.464 1.390 -11.302 1.00 93.50 81 PRO A N 1
ATOM 602 C CA . PRO A 1 81 ? 1.944 0.845 -12.555 1.00 93.50 81 PRO A CA 1
ATOM 603 C C . PRO A 1 81 ? 1.387 -0.587 -12.448 1.00 93.50 81 PRO A C 1
ATOM 605 O O . PRO A 1 81 ? 1.649 -1.287 -11.465 1.00 93.50 81 PRO A O 1
ATOM 608 N N . PRO A 1 82 ? 0.585 -1.064 -13.416 1.00 90.88 82 PRO A N 1
ATOM 609 C CA . PRO A 1 82 ? 0.190 -2.475 -13.472 1.00 90.88 82 PRO A CA 1
ATOM 610 C C . PRO A 1 82 ? 1.420 -3.400 -13.591 1.00 90.88 82 PRO A C 1
ATOM 612 O O . PRO A 1 82 ? 2.457 -2.998 -14.110 1.00 90.88 82 PRO A O 1
ATOM 615 N N . GLY A 1 83 ? 1.334 -4.623 -13.055 1.00 88.06 83 GLY A N 1
ATOM 616 C CA . GLY A 1 83 ? 2.407 -5.631 -13.140 1.00 88.06 83 GLY A CA 1
ATOM 617 C C . GLY A 1 83 ? 3.622 -5.438 -12.212 1.00 88.06 83 GLY A C 1
ATOM 618 O O . GLY A 1 83 ? 4.452 -6.341 -12.083 1.00 88.06 83 GLY A O 1
ATOM 619 N N . VAL A 1 84 ? 3.731 -4.310 -11.496 1.00 93.25 84 VAL A N 1
ATOM 620 C CA . VAL A 1 84 ? 4.860 -4.049 -10.568 1.00 93.25 84 VAL A CA 1
ATOM 621 C C . VAL A 1 84 ? 4.812 -4.861 -9.269 1.00 93.25 84 VAL A C 1
ATOM 623 O O . VAL A 1 84 ? 5.731 -4.770 -8.469 1.00 93.25 84 VAL A O 1
ATOM 626 N N . GLY A 1 85 ? 3.767 -5.665 -9.044 1.00 91.56 85 GLY A N 1
ATOM 627 C CA . GLY A 1 85 ? 3.694 -6.561 -7.885 1.00 91.56 85 GLY A CA 1
ATOM 628 C C . GLY A 1 85 ? 2.997 -6.003 -6.641 1.00 91.56 85 GLY A C 1
ATOM 629 O O . GLY A 1 85 ? 3.164 -6.572 -5.573 1.00 91.56 85 GLY A O 1
ATOM 630 N N . LYS A 1 86 ? 2.183 -4.941 -6.751 1.00 94.94 86 LYS A N 1
ATOM 631 C CA . LYS A 1 86 ? 1.407 -4.385 -5.615 1.00 94.94 86 LYS A CA 1
ATOM 632 C C . LYS A 1 86 ? 0.585 -5.446 -4.876 1.00 94.94 86 LYS A C 1
ATOM 634 O O . LYS A 1 86 ? 0.623 -5.513 -3.654 1.00 94.94 86 LYS A O 1
ATOM 639 N N . THR A 1 87 ? -0.143 -6.278 -5.623 1.00 93.88 87 THR A N 1
ATOM 640 C CA . THR A 1 87 ? -0.984 -7.342 -5.057 1.00 93.88 87 THR A CA 1
ATOM 641 C C . THR A 1 87 ? -0.139 -8.410 -4.375 1.00 93.88 87 THR A C 1
ATOM 643 O O . THR A 1 87 ? -0.440 -8.778 -3.250 1.00 93.88 87 THR A O 1
ATOM 646 N N . ALA A 1 88 ? 0.959 -8.844 -5.001 1.00 94.69 88 ALA A N 1
ATOM 647 C CA . ALA A 1 88 ? 1.902 -9.780 -4.390 1.00 94.69 88 ALA A CA 1
ATOM 648 C C . ALA A 1 88 ? 2.530 -9.210 -3.106 1.00 94.69 88 ALA A C 1
ATOM 650 O O . ALA A 1 88 ? 2.654 -9.927 -2.120 1.00 94.69 88 ALA A O 1
ATOM 651 N N . PHE A 1 89 ? 2.833 -7.908 -3.081 1.00 94.69 89 PHE A N 1
ATOM 652 C CA . PHE A 1 89 ? 3.309 -7.218 -1.884 1.00 94.69 89 PHE A CA 1
ATOM 653 C C . PHE A 1 89 ? 2.261 -7.225 -0.761 1.00 94.69 89 PHE A C 1
ATOM 655 O O . PHE A 1 89 ? 2.574 -7.538 0.384 1.00 94.69 89 PHE A O 1
ATOM 662 N N . GLY A 1 90 ? 0.996 -6.940 -1.087 1.00 94.50 90 GLY A N 1
ATOM 663 C CA . GLY A 1 90 ? -0.108 -7.031 -0.128 1.00 94.50 90 GLY A CA 1
ATOM 664 C C . GLY A 1 90 ? -0.356 -8.459 0.374 1.00 94.50 90 GLY A C 1
ATOM 665 O O . GLY A 1 90 ? -0.606 -8.650 1.562 1.00 94.50 90 GLY A O 1
ATOM 666 N N . ILE A 1 91 ? -0.255 -9.458 -0.508 1.00 94.44 91 ILE A N 1
ATOM 667 C CA . ILE A 1 91 ? -0.393 -10.879 -0.162 1.00 94.44 91 ILE A CA 1
ATOM 668 C C . ILE A 1 91 ? 0.733 -11.323 0.771 1.00 94.44 91 ILE A C 1
ATOM 670 O O . ILE A 1 91 ? 0.451 -12.024 1.735 1.00 94.44 91 ILE A O 1
ATOM 674 N N . GLN A 1 92 ? 1.976 -10.897 0.530 1.00 94.38 92 GLN A N 1
ATOM 675 C CA . GLN A 1 92 ? 3.098 -11.185 1.425 1.00 94.38 92 GLN A CA 1
ATOM 676 C C . GLN A 1 92 ? 2.822 -10.660 2.836 1.00 94.38 92 GLN A C 1
ATOM 678 O O . GLN A 1 92 ? 2.819 -11.436 3.786 1.00 94.38 92 GLN A O 1
ATOM 683 N N . ALA A 1 93 ? 2.486 -9.371 2.959 1.00 93.50 93 ALA A N 1
ATOM 684 C CA . ALA A 1 93 ? 2.170 -8.770 4.253 1.00 93.50 93 ALA A CA 1
ATOM 685 C C . ALA A 1 93 ? 0.998 -9.490 4.951 1.00 93.50 93 ALA A C 1
ATOM 687 O O . ALA A 1 93 ? 1.029 -9.723 6.158 1.00 93.50 93 ALA A O 1
ATOM 688 N N . ALA A 1 94 ? -0.033 -9.887 4.198 1.00 94.75 94 ALA A N 1
ATOM 689 C CA . ALA A 1 94 ? -1.139 -10.681 4.724 1.00 94.75 94 ALA A CA 1
ATOM 690 C C . ALA A 1 94 ? -0.688 -12.071 5.206 1.00 94.75 94 ALA A C 1
ATOM 692 O O . ALA A 1 94 ? -1.088 -12.503 6.286 1.00 94.75 94 ALA A O 1
ATOM 693 N N . ALA A 1 95 ? 0.139 -12.769 4.427 1.00 93.62 95 ALA A N 1
ATOM 694 C CA . ALA A 1 95 ? 0.654 -14.090 4.767 1.00 93.62 95 ALA A CA 1
ATOM 695 C C . ALA A 1 95 ? 1.489 -14.055 6.054 1.00 93.62 95 ALA A C 1
ATOM 697 O O . ALA A 1 95 ? 1.319 -14.925 6.909 1.00 93.62 95 ALA A O 1
ATOM 698 N N . ASP A 1 96 ? 2.316 -13.025 6.230 1.00 90.19 96 ASP A N 1
ATOM 699 C CA . ASP A 1 96 ? 3.135 -12.844 7.431 1.00 90.19 96 ASP A CA 1
ATOM 700 C C . ASP A 1 96 ? 2.263 -12.600 8.673 1.00 90.19 96 ASP A C 1
ATOM 702 O O . ASP A 1 96 ? 2.440 -13.249 9.704 1.00 90.19 96 ASP A O 1
ATOM 706 N N . VAL A 1 97 ? 1.223 -11.764 8.556 1.00 92.38 97 VAL A N 1
ATOM 707 C CA . VAL A 1 97 ? 0.243 -11.541 9.638 1.00 92.38 97 VAL A CA 1
ATOM 708 C C . VAL A 1 97 ? -0.518 -12.825 9.992 1.00 92.38 97 VAL A C 1
ATOM 710 O O . VAL A 1 97 ? -0.746 -13.103 11.171 1.00 92.38 97 VAL A O 1
ATOM 713 N N . LEU A 1 98 ? -0.900 -13.628 8.997 1.00 93.38 98 LEU A N 1
ATOM 714 C CA . LEU A 1 98 ? -1.585 -14.904 9.222 1.00 93.38 98 LEU A CA 1
ATOM 715 C C . LEU A 1 98 ? -0.668 -15.941 9.885 1.00 93.38 98 LEU A C 1
ATOM 717 O O . LEU A 1 98 ? -1.124 -16.683 10.756 1.00 93.38 98 LEU A O 1
ATOM 721 N N . ARG A 1 99 ? 0.620 -15.984 9.517 1.00 90.06 99 ARG A N 1
ATOM 722 C CA . ARG A 1 99 ? 1.620 -16.858 10.157 1.00 90.06 99 ARG A CA 1
ATOM 723 C C . ARG A 1 99 ? 1.810 -16.536 11.638 1.00 90.06 99 ARG A C 1
ATOM 725 O O . ARG A 1 99 ? 1.998 -17.458 12.427 1.00 90.06 99 ARG A O 1
ATOM 732 N N . ASP A 1 100 ? 1.676 -15.268 12.013 1.00 88.25 100 ASP A N 1
ATOM 733 C CA . ASP A 1 100 ? 1.668 -14.808 13.406 1.00 88.25 100 ASP A CA 1
ATOM 734 C C . ASP A 1 100 ? 0.374 -15.161 14.172 1.00 88.25 100 ASP A C 1
ATOM 736 O O . ASP A 1 100 ? 0.221 -14.791 15.338 1.00 88.25 100 ASP A O 1
ATOM 740 N N . GLY A 1 101 ? -0.597 -15.827 13.534 1.00 89.06 101 GLY A N 1
ATOM 741 C CA . GLY A 1 101 ? -1.890 -16.167 14.133 1.00 89.06 101 GLY A CA 1
ATOM 742 C C . GLY A 1 101 ? -2.846 -14.978 14.278 1.00 89.06 101 GLY A C 1
ATOM 743 O O . GLY A 1 101 ? -3.812 -15.053 15.040 1.00 89.06 101 GLY A O 1
ATOM 744 N N . LYS A 1 102 ? -2.590 -13.869 13.573 1.00 90.88 102 LYS A N 1
ATOM 745 C CA . LYS A 1 102 ? -3.429 -12.661 13.583 1.00 90.88 102 LYS A CA 1
ATOM 746 C C . LYS A 1 102 ? -4.429 -12.689 12.419 1.00 90.88 102 LYS A C 1
ATOM 748 O O . LYS A 1 102 ? -4.275 -13.428 11.452 1.00 90.88 102 LYS A O 1
ATOM 753 N N . GLY A 1 103 ? -5.475 -11.869 12.511 1.00 92.25 103 GLY A N 1
ATOM 754 C CA . GLY A 1 103 ? -6.500 -11.761 11.469 1.00 92.25 103 GLY A CA 1
ATOM 755 C C . GLY A 1 103 ? -6.125 -10.788 10.348 1.00 92.25 103 GLY A C 1
ATOM 756 O O . GLY A 1 103 ? -5.540 -9.738 10.608 1.00 92.25 103 GLY A O 1
ATOM 757 N N . VAL A 1 104 ? -6.539 -11.103 9.118 1.00 95.69 104 VAL A N 1
ATOM 758 C CA . VAL A 1 104 ? -6.416 -10.228 7.942 1.00 95.69 104 VAL A CA 1
ATOM 759 C C . VAL A 1 104 ? -7.790 -10.009 7.312 1.00 95.69 104 VAL A C 1
ATOM 761 O O . VAL A 1 104 ? -8.554 -10.955 7.132 1.00 95.69 104 VAL A O 1
ATOM 764 N N . LEU A 1 105 ? -8.091 -8.761 6.946 1.00 96.25 105 LEU A N 1
ATOM 765 C CA . LEU A 1 105 ? -9.236 -8.401 6.111 1.00 96.25 105 LEU A CA 1
ATOM 766 C C . LEU A 1 105 ? -8.724 -7.945 4.741 1.00 96.25 105 LEU A C 1
ATOM 768 O O . LEU A 1 105 ? -8.141 -6.868 4.631 1.00 96.25 105 LEU A O 1
ATOM 772 N N . TRP A 1 106 ? -8.967 -8.746 3.704 1.00 95.06 106 TRP A N 1
ATOM 773 C CA . TRP A 1 106 ? -8.665 -8.387 2.319 1.00 95.06 106 TRP A CA 1
ATOM 774 C C . TRP A 1 106 ? -9.931 -7.885 1.621 1.00 95.06 106 TRP A C 1
ATOM 776 O O . TRP A 1 106 ? -10.909 -8.622 1.506 1.00 95.06 106 TRP A O 1
ATOM 786 N N . VAL A 1 107 ? -9.920 -6.631 1.166 1.00 93.56 107 VAL A N 1
ATOM 787 C CA . VAL A 1 107 ? -11.030 -6.027 0.415 1.00 93.56 107 VAL A CA 1
ATOM 788 C C . VAL A 1 107 ? -10.564 -5.787 -1.011 1.00 93.56 107 VAL A C 1
ATOM 790 O O . VAL A 1 107 ? -9.764 -4.886 -1.260 1.00 93.56 107 VAL A O 1
ATOM 793 N N . ASP A 1 108 ? -11.064 -6.596 -1.941 1.00 89.69 108 ASP A N 1
ATOM 794 C CA . ASP A 1 108 ? -10.776 -6.419 -3.359 1.00 89.69 108 ASP A CA 1
ATOM 795 C C . ASP A 1 108 ? -11.755 -5.421 -3.995 1.00 89.69 108 ASP A C 1
ATOM 797 O O . ASP A 1 108 ? -12.975 -5.581 -3.930 1.00 89.69 108 ASP A O 1
ATOM 801 N N . CYS A 1 109 ? -11.196 -4.381 -4.611 1.00 87.12 109 CYS A N 1
ATOM 802 C CA . CYS A 1 109 ? -11.921 -3.306 -5.284 1.00 87.12 109 CYS A CA 1
ATOM 803 C C . CYS A 1 109 ? -11.670 -3.291 -6.805 1.00 87.12 109 CYS A C 1
ATOM 805 O O . CYS A 1 109 ? -11.940 -2.274 -7.446 1.00 87.12 109 CYS A O 1
ATOM 807 N N . PHE A 1 110 ? -11.124 -4.367 -7.392 1.00 73.88 110 PHE A N 1
ATOM 808 C CA . PHE A 1 110 ? -10.814 -4.422 -8.827 1.00 73.88 110 PHE A CA 1
ATOM 809 C C . PHE A 1 110 ? -12.051 -4.358 -9.723 1.00 73.88 110 PHE A C 1
ATOM 811 O O . PHE A 1 110 ? -11.993 -3.763 -10.801 1.00 73.88 110 PHE A O 1
ATOM 818 N N . TYR A 1 111 ? -13.172 -4.933 -9.286 1.00 73.94 111 TYR A N 1
ATOM 819 C CA . TYR A 1 111 ? -14.394 -4.928 -10.080 1.00 73.94 111 TYR A CA 1
ATOM 820 C C . TYR A 1 111 ? -15.141 -3.602 -9.914 1.00 73.94 111 TYR A C 1
ATOM 822 O O . TYR A 1 111 ? -15.589 -3.272 -8.809 1.00 73.94 111 TYR A O 1
ATOM 830 N N . PRO A 1 112 ? -15.304 -2.819 -10.996 1.00 66.69 112 PRO A N 1
ATOM 831 C CA . PRO A 1 112 ? -16.054 -1.583 -10.917 1.00 66.69 112 PRO A CA 1
ATOM 832 C C . PRO A 1 112 ? -17.519 -1.895 -10.610 1.00 66.69 112 PRO A C 1
ATOM 834 O O . PRO A 1 112 ? -18.158 -2.709 -11.275 1.00 66.69 112 PRO A O 1
ATOM 837 N N . VAL A 1 113 ? -18.084 -1.188 -9.632 1.00 73.31 113 VAL A N 1
ATOM 838 C CA . VAL A 1 113 ? -19.537 -1.168 -9.432 1.00 73.31 113 VAL A CA 1
ATOM 839 C C . VAL A 1 113 ? -20.186 -0.644 -10.716 1.00 73.31 113 VAL A C 1
ATOM 841 O O . VAL A 1 113 ? -19.765 0.399 -11.226 1.00 73.31 113 VAL A O 1
ATOM 844 N N . SER A 1 114 ? -21.201 -1.351 -11.235 1.00 79.00 114 SER A N 1
ATOM 845 C CA . SER A 1 114 ? -21.922 -0.952 -12.454 1.00 79.00 114 SER A CA 1
ATOM 846 C C . SER A 1 114 ? -22.363 0.510 -12.355 1.00 79.00 114 SER A C 1
ATOM 848 O O . SER A 1 114 ? -23.215 0.880 -11.539 1.00 79.00 114 SER A O 1
ATOM 850 N N . ARG A 1 115 ? -21.746 1.359 -13.186 1.00 76.56 115 ARG A N 1
ATOM 851 C CA . ARG A 1 115 ? -22.033 2.797 -13.219 1.00 76.56 115 ARG A CA 1
ATOM 852 C C . ARG A 1 115 ? -23.465 3.060 -13.646 1.00 76.56 115 ARG A C 1
ATOM 854 O O . ARG A 1 115 ? -24.083 3.968 -13.099 1.00 76.56 115 ARG A O 1
ATOM 861 N N . GLU A 1 116 ? -23.980 2.278 -14.588 1.00 80.62 116 GLU A N 1
ATOM 862 C CA . GLU A 1 116 ? -25.360 2.362 -15.072 1.00 80.62 116 GLU A CA 1
ATOM 863 C C . GLU A 1 116 ? -26.331 2.089 -13.929 1.00 80.62 116 GLU A C 1
ATOM 865 O O . GLU A 1 116 ? -27.128 2.962 -13.582 1.00 80.62 116 GLU A O 1
ATOM 870 N N . ARG A 1 117 ? -26.155 0.959 -13.232 1.00 80.25 117 ARG A N 1
ATOM 871 C CA . ARG A 1 117 ? -27.014 0.589 -12.108 1.00 80.25 117 ARG A CA 1
ATOM 872 C C . ARG A 1 117 ? -26.957 1.610 -10.974 1.00 80.25 117 ARG A C 1
ATOM 874 O O . ARG A 1 117 ? -27.988 1.971 -10.410 1.00 80.25 117 ARG A O 1
ATOM 881 N N . LEU A 1 118 ? -25.763 2.103 -10.643 1.00 77.56 118 LEU A N 1
ATOM 882 C CA . LEU A 1 118 ? -25.592 3.116 -9.602 1.00 77.56 118 LEU A CA 1
ATOM 883 C C . LEU A 1 118 ? -26.238 4.451 -10.004 1.00 77.56 118 LEU A C 1
ATOM 885 O O . LEU A 1 118 ? -26.878 5.102 -9.181 1.00 77.56 118 LEU A O 1
ATOM 889 N N . THR A 1 119 ? -26.107 4.843 -11.273 1.00 76.75 119 THR A N 1
ATOM 890 C CA . THR A 1 119 ? -26.687 6.083 -11.804 1.00 76.75 119 THR A CA 1
ATOM 891 C C . THR A 1 119 ? -28.209 6.024 -11.810 1.00 76.75 119 THR A C 1
ATOM 893 O O . THR A 1 119 ? -28.839 6.996 -11.404 1.00 76.75 119 THR A O 1
ATOM 896 N N . GLU A 1 120 ? -28.809 4.900 -12.201 1.00 81.38 120 GLU A N 1
ATOM 897 C CA . GLU A 1 120 ? -30.261 4.691 -12.129 1.00 81.38 120 GLU A CA 1
ATOM 898 C C . GLU A 1 120 ? -30.786 4.830 -10.697 1.00 81.38 120 GLU A C 1
ATOM 900 O O . GLU A 1 120 ? -31.742 5.566 -10.452 1.00 81.38 120 GLU A O 1
ATOM 905 N N . VAL A 1 121 ? -30.114 4.196 -9.730 1.00 78.75 121 VAL A N 1
ATOM 906 C CA . VAL A 1 121 ? -30.481 4.286 -8.308 1.00 78.75 121 VAL A CA 1
ATOM 907 C C . VAL A 1 121 ? -30.325 5.717 -7.776 1.00 78.75 121 VAL A C 1
ATOM 909 O O . VAL A 1 121 ? -31.141 6.171 -6.973 1.00 78.75 121 VAL A O 1
ATOM 912 N N . CYS A 1 122 ? -29.310 6.461 -8.228 1.00 72.62 122 CYS A N 1
ATOM 913 C CA . CYS A 1 122 ? -29.131 7.867 -7.861 1.00 72.62 122 CYS A CA 1
ATOM 914 C C . CYS A 1 122 ? -30.176 8.795 -8.501 1.00 72.62 122 CYS A C 1
ATOM 916 O O . CYS A 1 122 ? -30.653 9.707 -7.826 1.00 72.62 122 CYS A O 1
ATOM 918 N N . ARG A 1 123 ? -30.537 8.574 -9.772 1.00 71.00 123 ARG A N 1
ATOM 919 C CA . ARG A 1 123 ? -31.550 9.358 -10.503 1.00 71.00 123 ARG A CA 1
ATOM 920 C C . ARG A 1 123 ? -32.949 9.180 -9.921 1.00 71.00 123 ARG A C 1
ATOM 922 O O . ARG A 1 123 ? -33.698 10.143 -9.820 1.00 71.00 123 ARG A O 1
ATOM 929 N N . ALA A 1 124 ? -33.267 7.986 -9.425 1.00 70.62 124 ALA A N 1
ATOM 930 C CA . ALA A 1 124 ? -34.516 7.733 -8.704 1.00 70.62 124 ALA A CA 1
ATOM 931 C C . ALA A 1 124 ? -34.660 8.542 -7.391 1.00 70.62 124 ALA A C 1
ATOM 933 O O . ALA A 1 124 ? -35.721 8.518 -6.772 1.00 70.62 124 ALA A O 1
ATOM 934 N N . ARG A 1 125 ? -33.608 9.247 -6.941 1.00 65.31 125 ARG A N 1
ATOM 935 C CA . ARG A 1 125 ? -33.575 10.036 -5.697 1.00 65.31 125 ARG A CA 1
ATOM 936 C C . ARG A 1 125 ? -33.376 11.544 -5.910 1.00 65.31 125 ARG A C 1
ATOM 938 O O . ARG A 1 125 ? -32.972 12.220 -4.967 1.00 65.31 125 ARG A O 1
ATOM 945 N N . GLU A 1 126 ? -33.590 12.081 -7.111 1.00 56.62 126 GLU A N 1
ATOM 946 C CA . GLU A 1 126 ? -33.218 13.469 -7.422 1.00 56.62 126 GLU A CA 1
ATOM 947 C C . GLU A 1 126 ? -33.795 14.524 -6.454 1.00 56.62 126 GLU A C 1
ATOM 949 O O . GLU A 1 126 ? -34.993 14.784 -6.398 1.00 56.62 126 GLU A O 1
ATOM 954 N N . ALA A 1 127 ? -32.880 15.200 -5.754 1.00 54.28 127 ALA A N 1
ATOM 955 C CA . ALA A 1 127 ? -32.994 16.593 -5.344 1.00 54.28 127 ALA A CA 1
ATOM 956 C C . ALA A 1 127 ? -31.662 17.291 -5.677 1.00 54.28 127 ALA A C 1
ATOM 958 O O . ALA A 1 127 ? -30.591 16.682 -5.563 1.00 54.28 127 ALA A O 1
ATOM 959 N N . GLY A 1 128 ? -31.734 18.553 -6.115 1.00 65.38 128 GLY A N 1
ATOM 960 C CA . GLY A 1 128 ? -30.587 19.373 -6.518 1.00 65.38 128 GLY A CA 1
ATOM 961 C C . GLY A 1 128 ? -29.472 19.351 -5.471 1.00 65.38 128 GLY A C 1
ATOM 962 O O . GLY A 1 128 ? -29.634 19.847 -4.360 1.00 65.38 128 GLY A O 1
ATOM 963 N N . GLY A 1 129 ? -28.347 18.736 -5.828 1.00 66.38 129 GLY A N 1
ATOM 964 C CA . GLY A 1 129 ? -27.234 18.486 -4.921 1.00 66.38 129 GLY A CA 1
ATOM 965 C C . GLY A 1 129 ? -25.897 18.955 -5.492 1.00 66.38 129 GLY A C 1
ATOM 966 O O . GLY A 1 129 ? -25.816 19.345 -6.657 1.00 66.38 129 GLY A O 1
ATOM 967 N N . PRO A 1 130 ? -24.830 18.902 -4.679 1.00 70.88 130 PRO A N 1
ATOM 968 C CA . PRO A 1 130 ? -23.499 19.340 -5.082 1.00 70.88 130 PRO A CA 1
ATOM 969 C C . PRO A 1 130 ? -22.999 18.577 -6.317 1.00 70.88 130 PRO A C 1
ATOM 971 O O . PRO A 1 130 ? -23.423 17.448 -6.584 1.00 70.88 130 PRO A O 1
ATOM 974 N N . SER A 1 131 ? -22.072 19.193 -7.058 1.00 83.88 131 SER A N 1
ATOM 975 C CA . SER A 1 131 ? -21.482 18.599 -8.264 1.00 83.88 131 SER A CA 1
ATOM 976 C C . SER A 1 131 ? -20.932 17.190 -7.999 1.00 83.88 131 SER A C 1
ATOM 978 O O . SER A 1 131 ? -20.521 16.868 -6.880 1.00 83.88 131 SER A O 1
ATOM 980 N N . MET A 1 132 ? -20.862 16.345 -9.031 1.00 79.88 132 MET A N 1
ATOM 981 C CA . MET A 1 132 ? -20.274 15.003 -8.908 1.00 79.88 132 MET A CA 1
ATOM 982 C C . MET A 1 132 ? -18.832 15.039 -8.382 1.00 79.88 132 MET A C 1
ATOM 984 O O . MET A 1 132 ? -18.443 14.176 -7.599 1.00 79.88 132 MET A O 1
ATOM 988 N N . SER A 1 133 ? -18.061 16.069 -8.738 1.00 83.44 133 SER A N 1
ATOM 989 C CA . SER A 1 133 ? -16.706 16.292 -8.223 1.00 83.44 133 SER A CA 1
ATOM 990 C C . SER A 1 133 ? -16.701 16.581 -6.721 1.00 83.44 133 SER A C 1
ATOM 992 O O . SER A 1 133 ? -15.889 16.022 -5.986 1.00 83.44 133 SER A O 1
ATOM 994 N N . SER A 1 134 ? -17.641 17.399 -6.244 1.00 85.81 134 SER A N 1
ATOM 995 C CA . SER A 1 134 ? -17.808 17.698 -4.818 1.00 85.81 134 SER A CA 1
ATOM 996 C C . SER A 1 134 ? -18.253 16.461 -4.033 1.00 85.81 134 SER A C 1
ATOM 998 O O . SER A 1 134 ? -17.695 16.182 -2.976 1.00 85.81 134 SER A O 1
ATOM 1000 N N . LYS A 1 135 ? -19.196 15.675 -4.574 1.00 86.19 135 LYS A N 1
ATOM 1001 C CA . LYS A 1 135 ? -19.612 14.389 -3.988 1.00 86.19 135 LYS A CA 1
ATOM 1002 C C . LYS A 1 135 ? -18.439 13.414 -3.908 1.00 86.19 135 LYS A C 1
ATOM 1004 O O . LYS A 1 135 ? -18.220 12.810 -2.864 1.00 86.19 135 LYS A O 1
ATOM 1009 N N . ARG A 1 136 ? -17.640 13.304 -4.975 1.00 87.88 136 ARG A N 1
ATOM 1010 C CA . ARG A 1 136 ? -16.428 12.473 -4.993 1.00 87.88 136 ARG A CA 1
ATOM 1011 C C . ARG A 1 136 ? -15.445 12.892 -3.901 1.00 87.88 136 ARG A C 1
ATOM 1013 O O . ARG A 1 136 ? -14.927 12.023 -3.212 1.00 87.88 136 ARG A O 1
ATOM 1020 N N . LEU A 1 137 ? -15.209 14.193 -3.721 1.00 89.94 137 LEU A N 1
ATOM 1021 C CA . LEU A 1 137 ? -14.315 14.693 -2.673 1.00 89.94 137 LEU A CA 1
ATOM 1022 C C . LEU A 1 137 ? -14.852 14.396 -1.264 1.00 89.94 137 LEU A C 1
ATOM 1024 O O . LEU A 1 137 ? -14.089 13.969 -0.405 1.00 89.94 137 LEU A O 1
ATOM 1028 N N . GLN A 1 138 ? -16.158 14.565 -1.039 1.00 91.25 138 GLN A N 1
ATOM 1029 C CA . GLN A 1 138 ? -16.810 14.234 0.235 1.00 91.25 138 GLN A CA 1
ATOM 1030 C C . GLN A 1 138 ? -16.708 12.741 0.561 1.00 91.25 138 GLN A C 1
ATOM 1032 O O . GLN A 1 138 ? -16.376 12.378 1.686 1.00 91.25 138 GLN A O 1
ATOM 1037 N N . VAL A 1 139 ? -16.948 11.876 -0.427 1.00 92.06 139 VAL A N 1
ATOM 1038 C CA . VAL A 1 139 ? -16.788 10.424 -0.272 1.00 92.06 139 VAL A CA 1
ATOM 1039 C C . VAL A 1 139 ? -15.332 10.080 0.018 1.00 92.06 139 VAL A C 1
ATOM 1041 O O . VAL A 1 139 ? -15.068 9.314 0.936 1.00 92.06 139 VAL A O 1
ATOM 1044 N N . LEU A 1 140 ? -14.383 10.676 -0.705 1.00 93.75 140 LEU A N 1
ATOM 1045 C CA . LEU A 1 140 ? -12.959 10.433 -0.484 1.00 93.75 140 LEU A CA 1
ATOM 1046 C C . LEU A 1 140 ? -12.523 10.838 0.931 1.00 93.75 140 LEU A C 1
ATOM 1048 O O . LEU A 1 140 ? -11.840 10.068 1.601 1.00 93.75 140 LEU A O 1
ATOM 1052 N N . GLN A 1 141 ? -12.975 12.004 1.401 1.00 94.81 141 GLN A N 1
ATOM 1053 C CA . GLN A 1 141 ? -12.758 12.470 2.771 1.00 94.81 141 GLN A CA 1
ATOM 1054 C C . GLN A 1 141 ? -13.361 11.506 3.800 1.00 94.81 141 GLN A C 1
ATOM 1056 O O . GLN A 1 141 ? -12.740 11.214 4.819 1.00 94.81 141 GLN A O 1
ATOM 1061 N N . TYR A 1 142 ? -14.576 11.017 3.555 1.00 96.00 142 TYR A N 1
ATOM 1062 C CA . TYR A 1 142 ? -15.220 10.057 4.444 1.00 96.00 142 TYR A CA 1
ATOM 1063 C C . TYR A 1 142 ? -14.442 8.738 4.505 1.00 96.00 142 TYR A C 1
ATOM 1065 O O . TYR A 1 142 ? -14.159 8.252 5.598 1.00 96.00 142 TYR A O 1
ATOM 1073 N N . VAL A 1 143 ? -14.058 8.191 3.347 1.00 95.56 143 VAL A N 1
ATOM 1074 C CA . VAL A 1 143 ? -13.320 6.926 3.247 1.00 95.56 143 VAL A CA 1
ATOM 1075 C C . VAL A 1 143 ? -11.977 7.034 3.959 1.00 95.56 143 VAL A C 1
ATOM 1077 O O . VAL A 1 143 ? -11.687 6.199 4.809 1.00 95.56 143 VAL A O 1
ATOM 1080 N N . VAL A 1 144 ? -11.180 8.071 3.681 1.00 96.44 144 VAL A N 1
ATOM 1081 C CA . VAL A 1 144 ? -9.865 8.215 4.321 1.00 96.44 144 VAL A CA 1
ATOM 1082 C C . VAL A 1 144 ? -9.990 8.386 5.837 1.00 96.44 144 VAL A C 1
ATOM 1084 O O . VAL A 1 144 ? -9.293 7.702 6.580 1.00 96.44 144 VAL A O 1
ATOM 1087 N N . ASN A 1 145 ? -10.959 9.176 6.314 1.00 96.62 145 ASN A N 1
ATOM 1088 C CA . ASN A 1 145 ? -11.206 9.337 7.748 1.00 96.62 145 ASN A CA 1
ATOM 1089 C C . ASN A 1 145 ? -11.659 8.027 8.406 1.00 96.62 145 ASN A C 1
ATOM 1091 O O . ASN A 1 145 ? -11.261 7.729 9.532 1.00 96.62 145 ASN A O 1
ATOM 1095 N N . ALA A 1 146 ? -12.495 7.239 7.725 1.00 96.81 146 ALA A N 1
ATOM 1096 C CA . ALA A 1 146 ? -12.939 5.941 8.217 1.00 96.81 146 ALA A CA 1
ATOM 1097 C C . ALA A 1 146 ? -11.771 4.949 8.306 1.00 96.81 146 ALA A C 1
ATOM 1099 O O . ALA A 1 146 ? -11.647 4.261 9.317 1.00 96.81 146 ALA A O 1
ATOM 1100 N N . LEU A 1 147 ? -10.889 4.920 7.300 1.00 96.81 147 LEU A N 1
ATOM 1101 C CA . LEU A 1 147 ? -9.687 4.083 7.292 1.00 96.81 147 LEU A CA 1
ATOM 1102 C C . LEU A 1 147 ? -8.692 4.500 8.381 1.00 96.81 147 LEU A C 1
ATOM 1104 O O . LEU A 1 147 ? -8.198 3.642 9.106 1.00 96.81 147 LEU A O 1
ATOM 1108 N N . GLN A 1 148 ? -8.449 5.800 8.561 1.00 95.81 148 GLN A N 1
ATOM 1109 C CA . GLN A 1 148 ? -7.598 6.306 9.643 1.00 95.81 148 GLN A CA 1
ATOM 1110 C C . GLN A 1 148 ? -8.172 5.973 11.020 1.00 95.81 148 GLN A C 1
ATOM 1112 O O . GLN A 1 148 ? -7.455 5.499 11.898 1.00 95.81 148 GLN A O 1
ATOM 1117 N N . LYS A 1 149 ? -9.483 6.171 11.211 1.00 95.56 149 LYS A N 1
ATOM 1118 C CA . LYS A 1 149 ? -10.159 5.802 12.457 1.00 95.56 149 LYS A CA 1
ATOM 1119 C C . LYS A 1 149 ? -10.073 4.299 12.700 1.00 95.56 149 LYS A C 1
ATOM 1121 O O . LYS A 1 149 ? -9.830 3.893 13.832 1.00 95.56 149 LYS A O 1
ATOM 1126 N N . LEU A 1 150 ? -10.261 3.476 11.670 1.00 94.62 150 LEU A N 1
ATOM 1127 C CA . LEU A 1 150 ? -10.121 2.026 11.770 1.00 94.62 150 LEU A CA 1
ATOM 1128 C C . LEU A 1 150 ? -8.704 1.647 12.207 1.00 94.62 150 LEU A C 1
ATOM 1130 O O . LEU A 1 150 ? -8.566 0.915 13.184 1.00 94.62 150 LEU A O 1
ATOM 1134 N N . ALA A 1 151 ? -7.684 2.191 11.537 1.00 94.12 151 ALA A N 1
ATOM 1135 C CA . ALA A 1 151 ? -6.283 1.945 11.856 1.00 94.12 151 ALA A CA 1
ATOM 1136 C C . ALA A 1 151 ? -5.992 2.286 13.324 1.00 94.12 151 ALA A C 1
ATOM 1138 O O . ALA A 1 151 ? -5.566 1.415 14.079 1.00 94.12 151 ALA A O 1
ATOM 1139 N N . ALA A 1 152 ? -6.321 3.509 13.752 1.00 91.44 152 ALA A N 1
ATOM 1140 C CA . ALA A 1 152 ? -6.025 4.007 15.094 1.00 91.44 152 ALA A CA 1
ATOM 1141 C C . ALA A 1 152 ? -6.822 3.303 16.205 1.00 91.44 152 ALA A C 1
ATOM 1143 O O . ALA A 1 152 ? -6.282 3.002 17.262 1.00 91.44 152 ALA A O 1
ATOM 1144 N N . THR A 1 153 ? -8.114 3.032 15.992 1.00 91.81 153 THR A N 1
ATOM 1145 C CA . THR A 1 153 ? -8.974 2.448 17.043 1.00 91.81 153 THR A CA 1
ATOM 1146 C C . THR A 1 153 ? -8.786 0.950 17.222 1.00 91.81 153 THR A C 1
ATOM 1148 O O . THR A 1 153 ? -9.110 0.424 18.285 1.00 91.81 153 THR A O 1
ATOM 1151 N N . ARG A 1 154 ? -8.317 0.250 16.186 1.00 90.56 154 ARG A N 1
ATOM 1152 C CA . ARG A 1 154 ? -8.096 -1.201 16.219 1.00 90.56 154 ARG A CA 1
ATOM 1153 C C . ARG A 1 154 ? -6.627 -1.585 16.311 1.00 90.56 154 ARG A C 1
ATOM 1155 O O . ARG A 1 154 ? -6.350 -2.775 16.238 1.00 90.56 154 ARG A O 1
ATOM 1162 N N . ASP A 1 155 ? -5.732 -0.603 16.429 1.00 89.00 155 ASP A N 1
ATOM 1163 C CA . ASP A 1 155 ? -4.283 -0.799 16.318 1.00 89.00 155 ASP A CA 1
ATOM 1164 C C . ASP A 1 155 ? -3.932 -1.713 15.127 1.00 89.00 155 ASP A C 1
ATOM 1166 O O . ASP A 1 155 ? -3.229 -2.717 15.228 1.00 89.00 155 ASP A O 1
ATOM 1170 N N . ALA A 1 156 ? -4.539 -1.412 13.978 1.00 91.94 156 ALA A N 1
ATOM 1171 C CA . ALA A 1 156 ? -4.441 -2.226 12.775 1.00 91.94 156 ALA A CA 1
ATOM 1172 C C . ALA A 1 156 ? -3.530 -1.546 11.752 1.00 91.94 156 ALA A C 1
ATOM 1174 O O . ALA A 1 156 ? -3.572 -0.325 11.589 1.00 91.94 156 ALA A O 1
ATOM 1175 N N . ALA A 1 157 ? -2.737 -2.341 11.034 1.00 94.06 157 ALA A N 1
ATOM 1176 C CA . ALA A 1 157 ? -2.047 -1.879 9.838 1.00 94.06 157 ALA A CA 1
ATOM 1177 C C . ALA A 1 157 ? -3.063 -1.840 8.692 1.00 94.06 157 ALA A C 1
ATOM 1179 O O . ALA A 1 157 ? -3.613 -2.873 8.308 1.00 94.06 157 ALA A O 1
ATOM 1180 N N . VAL A 1 158 ? -3.344 -0.646 8.169 1.00 97.00 158 VAL A N 1
ATOM 1181 C CA . VAL A 1 158 ? -4.252 -0.476 7.031 1.00 97.00 158 VAL A CA 1
ATOM 1182 C C . VAL A 1 158 ? -3.423 -0.118 5.809 1.00 97.00 158 VAL A C 1
ATOM 1184 O O . VAL A 1 158 ? -2.794 0.938 5.764 1.00 97.00 158 VAL A O 1
ATOM 1187 N N . VAL A 1 159 ? -3.433 -1.003 4.814 1.00 97.31 159 VAL A N 1
ATOM 1188 C CA . VAL A 1 159 ? -2.699 -0.840 3.556 1.00 97.31 159 VAL A CA 1
ATOM 1189 C C . VAL A 1 159 ? -3.695 -0.671 2.417 1.00 97.31 159 VAL A C 1
ATOM 1191 O O . VAL A 1 159 ? -4.607 -1.479 2.260 1.00 97.31 159 VAL A O 1
ATOM 1194 N N . VAL A 1 160 ? -3.516 0.372 1.611 1.00 96.88 160 VAL A N 1
ATOM 1195 C CA . VAL A 1 160 ? -4.317 0.625 0.411 1.00 96.88 160 VAL A CA 1
ATOM 1196 C C . VAL A 1 160 ? -3.422 0.513 -0.811 1.00 96.88 160 VAL A C 1
ATOM 1198 O O . VAL A 1 160 ? -2.413 1.209 -0.921 1.00 96.88 160 VAL A O 1
ATOM 1201 N N . LEU A 1 161 ? -3.811 -0.351 -1.745 1.00 96.12 161 LEU A N 1
ATOM 1202 C CA . LEU A 1 161 ? -3.134 -0.507 -3.026 1.00 96.12 161 LEU A CA 1
ATOM 1203 C C . LEU A 1 161 ? -3.812 0.394 -4.061 1.00 96.12 161 LEU A C 1
ATOM 1205 O O . LEU A 1 161 ? -4.997 0.224 -4.346 1.00 96.12 161 LEU A O 1
ATOM 1209 N N . THR A 1 162 ? -3.080 1.346 -4.638 1.00 94.19 162 THR A N 1
ATOM 1210 C CA . THR A 1 162 ? -3.627 2.273 -5.640 1.00 94.19 162 THR A CA 1
ATOM 1211 C C . THR A 1 162 ? -2.882 2.186 -6.973 1.00 94.19 162 THR A C 1
ATOM 1213 O O . THR A 1 162 ? -1.723 1.776 -7.071 1.00 94.19 162 THR A O 1
ATOM 1216 N N . GLN A 1 163 ? -3.577 2.508 -8.063 1.00 93.19 163 GLN A N 1
ATOM 1217 C CA . GLN A 1 163 ? -2.948 2.639 -9.380 1.00 93.19 163 GLN A CA 1
ATOM 1218 C C . GLN A 1 163 ? -2.166 3.961 -9.476 1.00 93.19 163 GLN A C 1
ATOM 1220 O O . GLN A 1 163 ? -2.240 4.817 -8.593 1.00 93.19 163 GLN A O 1
ATOM 1225 N N . CYS A 1 164 ? -1.435 4.149 -10.573 1.00 93.19 164 CYS A N 1
ATOM 1226 C CA . CYS A 1 164 ? -0.806 5.422 -10.918 1.00 93.19 164 CYS A CA 1
ATOM 1227 C C . CYS A 1 164 ? -1.537 6.126 -12.070 1.00 93.19 164 CYS A C 1
ATOM 1229 O O . CYS A 1 164 ? -2.194 5.485 -12.888 1.00 93.19 164 CYS A O 1
ATOM 1231 N N . ALA A 1 165 ? -1.351 7.438 -12.177 1.00 90.75 165 ALA A N 1
ATOM 1232 C CA . ALA A 1 165 ? -1.722 8.245 -13.332 1.00 90.75 165 ALA A CA 1
ATOM 1233 C C . ALA A 1 165 ? -0.496 8.990 -13.879 1.00 90.75 165 ALA A C 1
ATOM 1235 O O . ALA A 1 165 ? 0.479 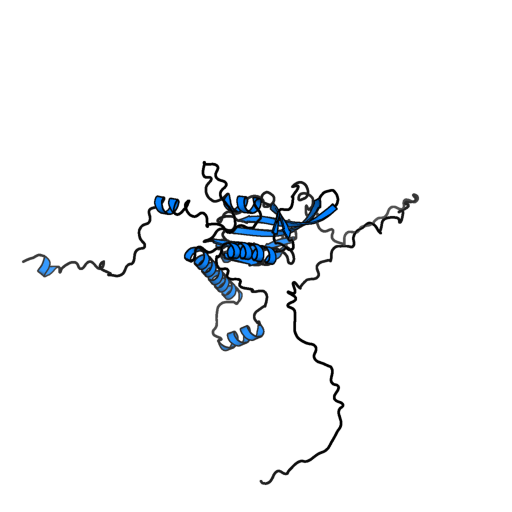9.221 -13.164 1.00 90.75 165 ALA A O 1
ATOM 1236 N N . THR A 1 166 ? -0.545 9.394 -15.147 1.00 89.69 166 THR A N 1
ATOM 1237 C CA . THR A 1 166 ? 0.498 10.224 -15.759 1.00 89.69 166 THR A CA 1
ATOM 1238 C C . THR A 1 166 ? 0.110 11.695 -15.674 1.00 89.69 166 THR A C 1
ATOM 1240 O O . THR A 1 166 ? -0.960 12.091 -16.132 1.00 89.69 166 THR A O 1
ATOM 1243 N N . ARG A 1 167 ? 0.997 12.527 -15.124 1.00 86.62 167 ARG A N 1
ATOM 1244 C CA . ARG A 1 167 ? 0.882 13.986 -15.143 1.00 86.62 167 ARG A CA 1
ATOM 1245 C C . ARG A 1 167 ? 1.921 14.560 -16.093 1.00 86.62 167 ARG A C 1
ATOM 1247 O O . ARG A 1 167 ? 3.112 14.327 -15.917 1.00 86.62 167 ARG A O 1
ATOM 1254 N N . MET A 1 168 ? 1.479 15.340 -17.074 1.00 86.00 168 MET A N 1
ATOM 1255 C CA . MET A 1 168 ? 2.384 16.121 -17.917 1.00 86.00 168 MET A CA 1
ATOM 1256 C C . MET A 1 168 ? 2.781 17.409 -17.196 1.00 86.00 168 MET A C 1
ATOM 1258 O O . MET A 1 168 ? 1.923 18.165 -16.739 1.00 86.00 168 MET A O 1
ATOM 1262 N N . GLN A 1 169 ? 4.082 17.653 -17.092 1.00 80.44 169 GLN A N 1
ATOM 1263 C CA . GLN A 1 169 ? 4.663 18.911 -16.641 1.00 80.44 169 GLN A CA 1
ATOM 1264 C C . GLN A 1 169 ? 5.337 19.579 -17.837 1.00 80.44 169 GLN A C 1
ATOM 1266 O O . GLN A 1 169 ? 6.048 18.913 -18.588 1.00 80.44 169 GLN A O 1
ATOM 1271 N N . ALA A 1 170 ? 5.120 20.885 -18.008 1.00 74.19 170 ALA A N 1
ATOM 1272 C CA . ALA A 1 170 ? 5.630 21.631 -19.159 1.00 74.19 170 ALA A CA 1
ATOM 1273 C C . ALA A 1 170 ? 7.163 21.536 -19.302 1.00 74.19 170 ALA A C 1
ATOM 1275 O O . ALA A 1 170 ? 7.659 21.470 -20.420 1.00 74.19 170 ALA A O 1
ATOM 1276 N N . GLU A 1 171 ? 7.891 21.458 -18.181 1.00 76.00 171 GLU A N 1
ATOM 1277 C CA . GLU A 1 171 ? 9.364 21.459 -18.153 1.00 76.00 171 GLU A CA 1
ATOM 1278 C C . GLU A 1 171 ? 9.986 20.086 -17.843 1.00 76.00 171 GLU A C 1
ATOM 1280 O O . GLU A 1 171 ? 11.101 19.805 -18.267 1.00 76.00 171 GLU A O 1
ATOM 1285 N N . LYS A 1 172 ? 9.273 19.211 -17.118 1.00 74.06 172 LYS A N 1
ATOM 1286 C CA . LYS A 1 172 ? 9.780 17.899 -16.656 1.00 74.06 172 LYS A CA 1
ATOM 1287 C C . LYS A 1 172 ? 9.186 16.700 -17.404 1.00 74.06 172 LYS A C 1
ATOM 1289 O O . LYS A 1 172 ? 9.447 15.554 -17.050 1.00 74.06 172 LYS A O 1
ATOM 1294 N N . GLY A 1 173 ? 8.369 16.950 -18.426 1.00 82.94 173 GLY A N 1
ATOM 1295 C CA . GLY A 1 173 ? 7.739 15.901 -19.220 1.00 82.94 173 GLY A CA 1
ATOM 1296 C C . GLY A 1 173 ? 6.683 15.105 -18.449 1.00 82.94 173 GLY A C 1
ATOM 1297 O O . GLY A 1 173 ? 5.995 15.621 -17.568 1.00 82.94 173 GLY A O 1
ATOM 1298 N N . ALA A 1 174 ? 6.494 13.845 -18.838 1.00 84.81 174 ALA A N 1
ATOM 1299 C CA . ALA A 1 174 ? 5.513 12.956 -18.227 1.00 84.81 174 ALA A CA 1
ATOM 1300 C C . ALA A 1 174 ? 6.064 12.359 -16.924 1.00 84.81 174 ALA A C 1
ATOM 1302 O O . ALA A 1 174 ? 7.085 11.680 -16.936 1.00 84.81 174 ALA A O 1
ATOM 1303 N N . THR A 1 175 ? 5.364 12.567 -15.811 1.00 88.12 175 THR A N 1
ATOM 1304 C CA . THR A 1 175 ? 5.709 11.997 -14.502 1.00 88.12 175 THR A CA 1
ATOM 1305 C C . THR A 1 175 ? 4.582 11.096 -14.013 1.00 88.12 175 THR A C 1
ATOM 1307 O O . THR A 1 175 ? 3.404 11.419 -14.184 1.00 88.12 175 THR A O 1
ATOM 1310 N N . LEU A 1 176 ? 4.927 9.975 -13.383 1.00 89.88 176 LEU A N 1
ATOM 1311 C CA . LEU A 1 176 ? 3.953 9.132 -12.698 1.00 89.88 176 LEU A CA 1
ATOM 1312 C C . LEU A 1 176 ? 3.586 9.739 -11.342 1.00 89.88 176 LEU A C 1
ATOM 1314 O O . LEU A 1 176 ? 4.449 10.172 -10.585 1.00 89.88 176 LEU A O 1
ATOM 1318 N N . ILE A 1 177 ? 2.294 9.757 -11.045 1.00 91.94 177 ILE A N 1
ATOM 1319 C CA . ILE A 1 177 ? 1.729 10.194 -9.769 1.00 91.94 177 ILE A CA 1
ATOM 1320 C C . ILE A 1 177 ? 0.752 9.130 -9.251 1.00 91.94 177 ILE A C 1
ATOM 1322 O O . ILE A 1 177 ? 0.225 8.356 -10.057 1.00 91.94 177 ILE A O 1
ATOM 1326 N N . PRO A 1 178 ? 0.444 9.098 -7.944 1.00 92.44 178 PRO A N 1
ATOM 1327 C CA . PRO A 1 178 ? -0.681 8.318 -7.440 1.00 92.44 178 PRO A CA 1
ATOM 1328 C C . PRO A 1 178 ? -1.975 8.665 -8.191 1.00 92.44 178 PRO A C 1
ATOM 1330 O O . PRO A 1 178 ? -2.228 9.831 -8.512 1.00 92.44 178 PRO A O 1
ATOM 1333 N N . ALA A 1 179 ? -2.817 7.666 -8.469 1.00 91.19 179 ALA A N 1
ATOM 1334 C CA . ALA A 1 179 ? -4.088 7.884 -9.169 1.00 91.19 179 ALA A CA 1
ATOM 1335 C C . ALA A 1 179 ? -5.069 8.748 -8.355 1.00 91.19 179 ALA A C 1
ATOM 1337 O O . ALA A 1 179 ? -5.908 9.459 -8.919 1.00 91.19 179 ALA A O 1
ATOM 1338 N N . ILE A 1 180 ? -4.963 8.709 -7.025 1.00 91.38 180 ILE A N 1
ATOM 1339 C CA . ILE A 1 180 ? -5.726 9.567 -6.123 1.00 91.38 180 ILE A CA 1
ATOM 1340 C C . ILE A 1 180 ? -4.849 10.753 -5.731 1.00 91.38 180 ILE A C 1
ATOM 1342 O O . ILE A 1 180 ? -4.109 10.706 -4.758 1.00 91.38 180 ILE A O 1
ATOM 1346 N N . ASN A 1 181 ? -4.961 11.837 -6.492 1.00 86.00 181 ASN A N 1
ATOM 1347 C CA . ASN A 1 181 ? -4.255 13.083 -6.215 1.00 86.00 181 ASN A CA 1
ATOM 1348 C C . ASN A 1 181 ? -5.235 14.141 -5.687 1.00 86.00 181 ASN A C 1
ATOM 1350 O O . ASN A 1 181 ? -5.725 14.991 -6.432 1.00 86.00 181 ASN A O 1
ATOM 1354 N N . ALA A 1 182 ? -5.588 14.029 -4.407 1.00 90.69 182 ALA A N 1
ATOM 13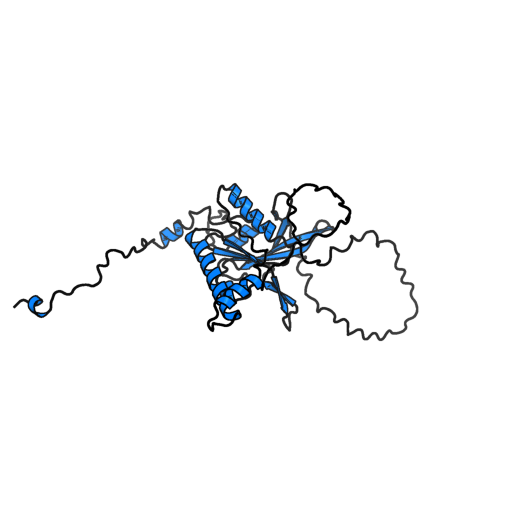55 C CA . ALA A 1 182 ? -6.453 14.977 -3.711 1.00 90.69 182 ALA A CA 1
ATOM 1356 C C . ALA A 1 182 ? -5.884 15.265 -2.321 1.00 90.69 182 ALA A C 1
ATOM 1358 O O . ALA A 1 182 ? -5.558 14.333 -1.591 1.00 90.69 182 ALA A O 1
ATOM 1359 N N . SER A 1 183 ? -5.824 16.538 -1.924 1.00 90.38 183 SER A N 1
ATOM 1360 C CA . SER A 1 183 ? -5.220 16.961 -0.649 1.00 90.38 183 SER A CA 1
ATOM 1361 C C . SER A 1 183 ? -5.795 16.236 0.570 1.00 90.38 183 SER A C 1
ATOM 1363 O O . SER A 1 183 ? -5.052 15.877 1.476 1.00 90.38 183 SER A O 1
ATOM 1365 N N . VAL A 1 184 ? -7.103 15.966 0.566 1.00 92.44 184 VAL A N 1
ATOM 1366 C CA . VAL A 1 184 ? -7.787 15.227 1.639 1.00 92.44 184 VAL A CA 1
ATOM 1367 C C . VAL A 1 184 ? -7.271 13.796 1.794 1.00 92.44 184 VAL A C 1
ATOM 1369 O O . VAL A 1 184 ? -7.171 13.294 2.906 1.00 92.44 184 VAL A O 1
ATOM 1372 N N . TRP A 1 185 ? -6.916 13.146 0.683 1.00 94.62 185 TRP A N 1
ATOM 1373 C CA . TRP A 1 185 ? -6.338 11.805 0.681 1.00 94.62 185 TRP A CA 1
ATOM 1374 C C . TRP A 1 185 ? -4.887 11.858 1.145 1.00 94.62 185 TRP A C 1
ATOM 1376 O O . TRP A 1 185 ? -4.506 11.167 2.081 1.00 94.62 185 TRP A O 1
ATOM 1386 N N . GLU A 1 186 ? -4.111 12.766 0.554 1.00 92.38 186 GLU A N 1
ATOM 1387 C CA . GLU A 1 186 ? -2.697 13.008 0.856 1.00 92.38 186 GLU A CA 1
ATOM 1388 C C . GLU A 1 186 ? -2.418 13.250 2.344 1.00 92.38 186 GLU A C 1
ATOM 1390 O O . GLU A 1 186 ? -1.431 12.754 2.894 1.00 92.38 186 GLU A O 1
ATOM 1395 N N . GLN A 1 187 ? -3.289 14.011 3.008 1.00 92.31 187 GLN A N 1
ATOM 1396 C CA . GLN A 1 187 ? -3.201 14.288 4.442 1.00 92.31 187 GLN A CA 1
ATOM 1397 C C . GLN A 1 187 ? -3.494 13.053 5.294 1.00 92.31 187 GLN A C 1
ATOM 1399 O O . GLN A 1 187 ? -2.948 12.928 6.388 1.00 92.31 187 GLN A O 1
ATOM 1404 N N . GLY A 1 188 ? -4.337 12.148 4.797 1.00 93.50 188 GLY A N 1
ATOM 1405 C CA . GLY A 1 188 ? -4.713 10.944 5.519 1.00 93.50 188 GLY A CA 1
ATOM 1406 C C . GLY A 1 188 ? -3.690 9.810 5.438 1.00 93.50 188 GLY A C 1
ATOM 1407 O O . GLY A 1 188 ? -3.639 8.969 6.336 1.00 93.50 188 GLY A O 1
ATOM 1408 N N . ILE A 1 189 ? -2.858 9.797 4.392 1.00 95.19 189 ILE A N 1
ATOM 1409 C CA . ILE A 1 189 ? -1.782 8.817 4.218 1.00 95.19 189 ILE A CA 1
ATOM 1410 C C . ILE A 1 189 ? -0.610 9.161 5.138 1.00 95.19 189 ILE A C 1
ATOM 1412 O O . ILE A 1 189 ? -0.002 10.224 5.003 1.00 95.19 189 ILE A O 1
ATOM 1416 N N . ALA A 1 190 ? -0.251 8.259 6.047 1.00 94.44 190 ALA A N 1
ATOM 1417 C CA . ALA A 1 190 ? 0.908 8.424 6.921 1.00 94.44 190 ALA A CA 1
ATOM 1418 C C . ALA A 1 190 ? 2.198 7.962 6.234 1.00 94.44 190 ALA A C 1
ATOM 1420 O O . ALA A 1 190 ? 3.193 8.688 6.252 1.00 94.44 190 ALA A O 1
ATOM 1421 N N . THR A 1 191 ? 2.136 6.802 5.578 1.00 94.50 191 THR A N 1
ATOM 1422 C CA . THR A 1 191 ? 3.267 6.167 4.897 1.00 94.50 191 THR A CA 1
ATOM 1423 C C . THR A 1 191 ? 2.914 5.911 3.439 1.00 94.50 191 THR A C 1
ATOM 1425 O O . THR A 1 191 ? 1.810 5.463 3.135 1.00 94.50 191 THR A O 1
ATOM 1428 N N . ARG A 1 192 ? 3.833 6.206 2.519 1.00 94.69 192 ARG A N 1
ATOM 1429 C CA . ARG A 1 192 ? 3.625 6.003 1.085 1.00 94.69 192 ARG A CA 1
ATOM 1430 C C . ARG A 1 192 ? 4.823 5.343 0.432 1.00 94.69 192 ARG A C 1
ATOM 1432 O O . ARG A 1 192 ? 5.934 5.866 0.507 1.00 94.69 192 ARG A O 1
ATOM 1439 N N . LEU A 1 193 ? 4.543 4.263 -0.287 1.00 95.12 193 LEU A N 1
ATOM 1440 C CA . LEU A 1 193 ? 5.488 3.528 -1.113 1.00 95.12 193 LEU A CA 1
ATOM 1441 C C . LEU A 1 193 ? 5.096 3.646 -2.588 1.00 95.12 193 LEU A C 1
ATOM 1443 O O . LEU A 1 193 ? 3.923 3.500 -2.938 1.00 95.12 193 LEU A O 1
ATOM 1447 N N . ALA A 1 194 ? 6.082 3.876 -3.449 1.00 95.06 194 ALA A N 1
ATOM 1448 C CA . ALA A 1 194 ? 5.941 3.764 -4.893 1.00 95.06 194 ALA A CA 1
ATOM 1449 C C . ALA A 1 194 ? 6.626 2.479 -5.364 1.00 95.06 194 ALA A C 1
ATOM 1451 O O . ALA A 1 194 ? 7.817 2.293 -5.128 1.00 95.06 194 ALA A O 1
ATOM 1452 N N . LEU A 1 195 ? 5.883 1.599 -6.032 1.00 95.06 195 LEU A N 1
ATOM 1453 C CA . LEU A 1 195 ? 6.433 0.398 -6.650 1.00 95.06 195 LEU A CA 1
ATOM 1454 C C . LEU A 1 195 ? 6.662 0.624 -8.139 1.00 95.06 195 LEU A C 1
ATOM 1456 O O . LEU A 1 195 ? 5.766 1.053 -8.871 1.00 95.06 195 LEU A O 1
ATOM 1460 N N . LEU A 1 196 ? 7.860 0.284 -8.587 1.00 92.06 196 LEU A N 1
ATOM 1461 C CA . LEU A 1 196 ? 8.305 0.401 -9.966 1.00 92.06 196 LEU A CA 1
ATOM 1462 C C . LEU A 1 196 ? 8.908 -0.929 -10.410 1.00 92.06 196 LEU A C 1
ATOM 1464 O O . LEU A 1 196 ? 9.295 -1.763 -9.594 1.00 92.06 196 LEU A O 1
ATOM 1468 N N . ARG A 1 197 ? 8.967 -1.137 -11.721 1.00 89.56 197 ARG A N 1
ATOM 1469 C CA . ARG A 1 197 ? 9.700 -2.247 -12.323 1.00 89.56 197 ARG A CA 1
ATOM 1470 C C . ARG A 1 197 ? 10.765 -1.651 -13.217 1.00 89.56 197 ARG A C 1
ATOM 1472 O O . ARG A 1 197 ? 10.445 -0.764 -14.005 1.00 89.56 197 ARG A O 1
ATOM 1479 N N . ASP A 1 198 ? 11.975 -2.164 -13.102 1.00 83.12 198 ASP A N 1
ATOM 1480 C CA . ASP A 1 198 ? 13.084 -1.754 -13.946 1.00 83.12 198 ASP A CA 1
ATOM 1481 C C . ASP A 1 198 ? 13.956 -2.954 -14.325 1.00 83.12 198 ASP A C 1
ATOM 1483 O O . ASP A 1 198 ? 13.795 -4.064 -13.806 1.00 83.12 198 ASP A O 1
ATOM 1487 N N . TRP A 1 199 ? 14.852 -2.736 -15.274 1.00 78.00 199 TRP A N 1
ATOM 1488 C CA . TRP A 1 199 ? 15.887 -3.680 -15.651 1.00 78.00 199 TRP A CA 1
ATOM 1489 C C . TRP A 1 199 ? 17.106 -3.439 -14.781 1.00 78.00 199 TRP A C 1
ATOM 1491 O O . TRP A 1 199 ? 17.580 -2.314 -14.641 1.00 78.00 199 TRP A O 1
ATOM 1501 N N . MET A 1 200 ? 17.632 -4.512 -14.215 1.00 72.94 200 MET A N 1
ATOM 1502 C CA . MET A 1 200 ? 18.872 -4.482 -13.465 1.00 72.94 200 MET A CA 1
ATOM 1503 C C . MET A 1 200 ? 19.862 -5.453 -14.075 1.00 72.94 200 MET A C 1
ATOM 1505 O O . MET A 1 200 ? 19.483 -6.428 -14.716 1.00 72.94 200 MET A O 1
ATOM 1509 N N . TRP A 1 201 ? 21.142 -5.175 -13.876 1.00 75.00 201 TRP A N 1
ATOM 1510 C CA . TRP A 1 201 ? 22.222 -6.030 -14.337 1.00 75.00 201 TRP A CA 1
ATOM 1511 C C . TRP A 1 201 ? 22.758 -6.806 -13.143 1.00 75.00 201 TRP A C 1
ATOM 1513 O O . TRP A 1 201 ? 23.126 -6.206 -12.137 1.00 75.00 201 TRP A O 1
ATOM 1523 N N . ASN A 1 202 ? 22.785 -8.131 -13.247 1.00 69.75 202 ASN A N 1
ATOM 1524 C CA . ASN A 1 202 ? 23.496 -8.987 -12.305 1.00 69.75 202 ASN A CA 1
ATOM 1525 C C . ASN A 1 202 ? 24.374 -9.950 -13.101 1.00 69.75 202 ASN A C 1
ATOM 1527 O O . ASN A 1 202 ? 23.889 -10.580 -14.038 1.00 69.75 202 ASN A O 1
ATOM 1531 N N . ASP A 1 203 ? 25.665 -10.015 -12.776 1.00 72.31 203 ASP A N 1
ATOM 1532 C CA . ASP A 1 203 ? 26.648 -10.861 -13.468 1.00 72.31 203 ASP A CA 1
ATOM 1533 C C . ASP A 1 203 ? 26.577 -10.770 -15.007 1.00 72.31 203 ASP A C 1
ATOM 1535 O O . ASP A 1 203 ? 26.613 -11.772 -15.723 1.00 72.31 203 ASP A O 1
ATOM 1539 N N . GLY A 1 204 ? 26.407 -9.552 -15.536 1.00 74.88 204 GLY A N 1
ATOM 1540 C CA . GLY A 1 204 ? 26.318 -9.289 -16.979 1.00 74.88 204 GLY A CA 1
ATOM 1541 C C . GLY A 1 204 ? 24.996 -9.690 -17.645 1.00 74.88 204 GLY A C 1
ATOM 1542 O O . GLY A 1 204 ? 24.840 -9.466 -18.843 1.00 74.88 204 GLY A O 1
ATOM 1543 N N . HIS A 1 205 ? 24.029 -10.222 -16.895 1.00 72.56 205 HIS A N 1
ATOM 1544 C CA . HIS A 1 205 ? 22.714 -10.595 -17.406 1.00 72.56 205 HIS A CA 1
ATOM 1545 C C . HIS A 1 205 ? 21.655 -9.581 -16.953 1.00 72.56 205 HIS A C 1
ATOM 1547 O O . HIS A 1 205 ? 21.549 -9.291 -15.755 1.00 72.56 205 HIS A O 1
ATOM 1553 N N . PRO A 1 206 ? 20.850 -9.036 -17.883 1.00 76.56 206 PRO A N 1
ATOM 1554 C CA . PRO A 1 206 ? 19.726 -8.202 -17.512 1.00 76.56 206 PRO A CA 1
ATOM 1555 C C . PRO A 1 206 ? 18.638 -9.079 -16.888 1.00 76.56 206 PRO A C 1
ATOM 1557 O O . PRO A 1 206 ? 18.202 -10.071 -17.471 1.00 76.56 206 PRO A O 1
ATOM 1560 N N . TYR A 1 207 ? 18.163 -8.691 -15.714 1.00 77.69 207 TYR A N 1
ATOM 1561 C CA . TYR A 1 207 ? 17.017 -9.303 -15.063 1.00 77.69 207 TYR A CA 1
ATOM 1562 C C . TYR A 1 207 ? 16.009 -8.225 -14.667 1.00 77.69 207 TYR A C 1
ATOM 1564 O O . TYR A 1 207 ? 16.358 -7.085 -14.359 1.00 77.69 207 TYR A O 1
ATOM 1572 N N . GLY A 1 208 ? 14.724 -8.569 -14.731 1.00 79.12 208 GLY A N 1
ATOM 1573 C CA . GLY A 1 208 ? 13.661 -7.6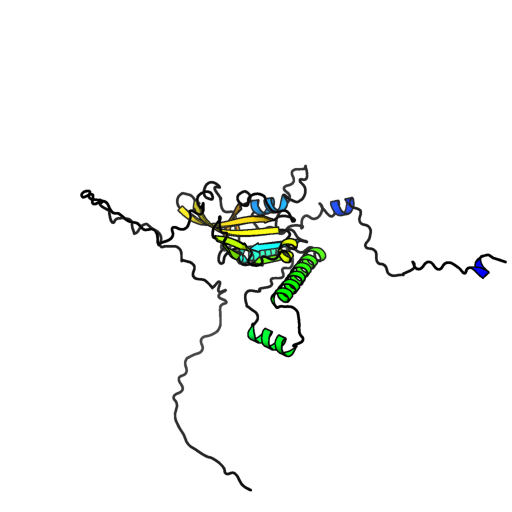54 -14.334 1.00 79.12 208 GLY A CA 1
ATOM 1574 C C . GLY A 1 208 ? 13.561 -7.601 -12.816 1.00 79.12 208 GLY A C 1
ATOM 1575 O O . GLY A 1 208 ? 13.161 -8.589 -12.203 1.00 79.12 208 GLY A O 1
ATOM 1576 N N . ALA A 1 209 ? 13.856 -6.449 -12.231 1.00 82.88 209 ALA A N 1
ATOM 1577 C CA . ALA A 1 209 ? 13.722 -6.213 -10.806 1.00 82.88 209 ALA A CA 1
ATOM 1578 C C . ALA A 1 209 ? 12.527 -5.308 -10.510 1.00 82.88 209 ALA A C 1
ATOM 1580 O O . ALA A 1 209 ? 12.049 -4.544 -11.358 1.00 82.88 209 ALA A O 1
ATOM 1581 N N . ARG A 1 210 ? 12.020 -5.401 -9.285 1.00 91.81 210 ARG A N 1
ATOM 1582 C CA . ARG A 1 210 ? 11.019 -4.473 -8.770 1.00 91.81 210 ARG A CA 1
ATOM 1583 C C . ARG A 1 210 ? 11.670 -3.610 -7.711 1.00 91.81 210 ARG A C 1
ATOM 1585 O O . ARG A 1 210 ? 12.520 -4.072 -6.962 1.00 91.81 210 ARG A O 1
ATOM 1592 N N . LEU A 1 211 ? 11.283 -2.348 -7.686 1.00 92.38 211 LEU A N 1
ATOM 1593 C CA . LEU A 1 211 ? 11.835 -1.335 -6.807 1.00 92.38 211 LEU A CA 1
ATOM 1594 C C . LEU A 1 211 ? 10.704 -0.798 -5.936 1.00 92.38 211 LEU A C 1
ATOM 1596 O O . LEU A 1 211 ? 9.638 -0.456 -6.450 1.00 92.38 211 LEU A O 1
ATOM 1600 N N . ALA A 1 212 ? 10.933 -0.722 -4.632 1.00 93.75 212 ALA A N 1
ATOM 1601 C CA . ALA A 1 212 ? 10.077 -0.045 -3.675 1.00 93.75 212 ALA A CA 1
ATOM 1602 C C . ALA A 1 212 ? 10.764 1.251 -3.244 1.00 93.75 212 ALA A C 1
ATOM 1604 O O . ALA A 1 212 ? 11.789 1.214 -2.573 1.00 93.75 212 ALA A O 1
ATOM 1605 N N . ALA A 1 213 ? 10.207 2.392 -3.639 1.00 92.38 213 ALA A N 1
ATOM 1606 C CA . ALA A 1 213 ? 10.689 3.705 -3.239 1.00 92.38 213 ALA A CA 1
ATOM 1607 C C . ALA A 1 213 ? 9.825 4.260 -2.103 1.00 92.38 213 ALA A C 1
ATOM 1609 O O . ALA A 1 213 ? 8.597 4.344 -2.221 1.00 92.38 213 ALA A O 1
ATOM 1610 N N . VAL A 1 214 ? 10.458 4.667 -1.008 1.00 92.50 214 VAL A N 1
ATOM 1611 C CA . VAL A 1 214 ? 9.776 5.285 0.131 1.00 92.50 214 VAL A CA 1
A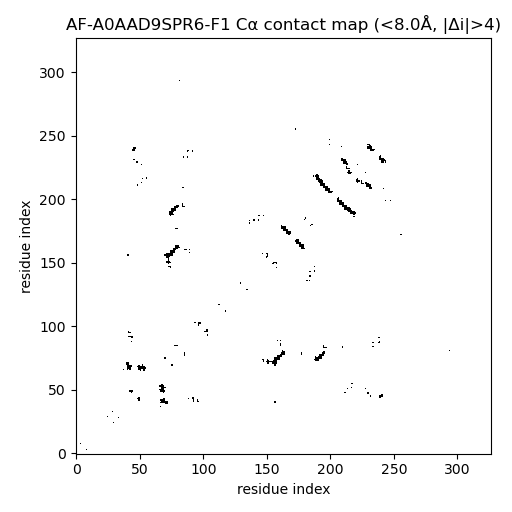TOM 1612 C C . VAL A 1 214 ? 9.582 6.774 -0.152 1.00 92.50 214 VAL A C 1
ATOM 1614 O O . VAL A 1 214 ? 10.539 7.521 -0.317 1.00 92.50 214 VAL A O 1
ATOM 1617 N N . GLN A 1 215 ? 8.329 7.225 -0.228 1.00 91.50 215 GLN A N 1
ATOM 1618 C CA . GLN A 1 215 ? 7.995 8.625 -0.527 1.00 91.50 215 GLN A CA 1
ATOM 1619 C C . GLN A 1 215 ? 7.548 9.413 0.698 1.00 91.50 215 GLN A C 1
ATOM 1621 O O . GLN A 1 215 ? 7.685 10.635 0.746 1.00 91.50 215 GLN A O 1
ATOM 1626 N N . LYS A 1 216 ? 6.941 8.730 1.666 1.00 92.06 216 LYS A N 1
ATOM 1627 C CA . LYS A 1 216 ? 6.422 9.338 2.887 1.00 92.06 216 LYS A CA 1
ATOM 1628 C C . LYS A 1 216 ? 6.517 8.327 4.017 1.0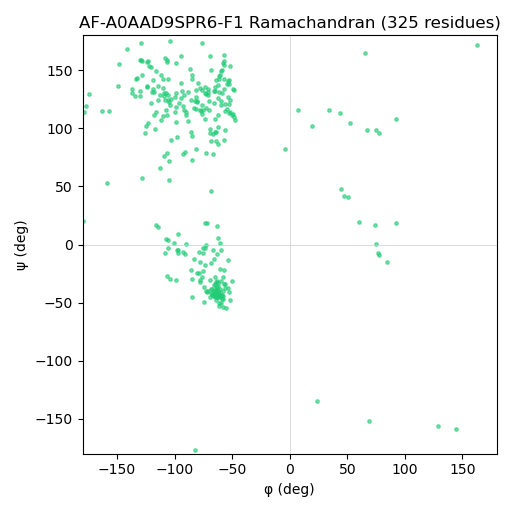0 92.06 216 LYS A C 1
ATOM 1630 O O . LYS A 1 216 ? 6.141 7.176 3.811 1.00 92.06 216 LYS A O 1
ATOM 1635 N N . VAL A 1 217 ? 6.966 8.757 5.189 1.00 90.75 217 VAL A N 1
ATOM 1636 C CA . VAL A 1 217 ? 7.001 7.954 6.419 1.00 90.75 217 VAL A CA 1
ATOM 1637 C C . VAL A 1 217 ? 6.520 8.829 7.567 1.00 90.75 217 VAL A C 1
ATOM 1639 O O . VAL A 1 217 ? 6.976 9.963 7.720 1.00 90.75 217 VAL A O 1
ATOM 1642 N N . ASN A 1 218 ? 5.577 8.334 8.368 1.00 86.69 218 ASN A N 1
ATOM 1643 C CA . ASN A 1 218 ? 5.064 9.016 9.564 1.00 86.69 218 ASN A CA 1
ATOM 1644 C C . ASN A 1 218 ? 4.644 10.476 9.309 1.00 86.69 218 ASN A C 1
ATOM 1646 O O . ASN A 1 218 ? 4.946 11.382 10.086 1.00 86.69 218 ASN A O 1
ATOM 1650 N N . GLY A 1 219 ? 3.985 10.735 8.176 1.00 86.31 219 GLY A N 1
ATOM 1651 C CA . GLY A 1 219 ? 3.540 12.081 7.808 1.00 86.31 219 GLY A CA 1
ATOM 1652 C C . GLY A 1 219 ? 4.602 12.943 7.113 1.00 86.31 219 GLY A C 1
ATOM 1653 O O . GLY A 1 219 ? 4.241 13.937 6.481 1.00 86.31 219 GLY A O 1
ATOM 1654 N N . LYS A 1 220 ? 5.883 12.564 7.171 1.00 87.25 220 LYS A N 1
ATOM 1655 C CA . LYS A 1 220 ? 7.006 13.306 6.585 1.00 87.25 220 LYS A CA 1
ATOM 1656 C C . LYS A 1 220 ? 7.316 12.782 5.190 1.00 87.25 220 LYS A C 1
ATOM 1658 O O . LYS A 1 220 ? 7.416 11.578 4.984 1.00 87.25 220 LYS A O 1
ATOM 1663 N N . ILE A 1 221 ? 7.456 13.688 4.229 1.00 85.94 221 ILE A N 1
ATOM 1664 C CA . ILE A 1 221 ? 7.879 13.341 2.869 1.00 85.94 221 ILE A CA 1
ATOM 1665 C C . ILE A 1 221 ? 9.372 13.000 2.922 1.00 85.94 221 ILE A C 1
ATOM 1667 O O . ILE A 1 221 ? 10.146 13.767 3.496 1.00 85.94 221 ILE A O 1
ATOM 1671 N N . ALA A 1 222 ? 9.758 11.856 2.359 1.00 77.44 222 ALA A N 1
ATOM 1672 C CA . ALA A 1 222 ? 11.157 11.463 2.252 1.00 77.44 222 ALA A CA 1
ATOM 1673 C C . ALA A 1 222 ? 11.898 12.454 1.335 1.00 77.44 222 ALA A C 1
ATOM 1675 O O . ALA A 1 222 ? 11.395 12.812 0.266 1.00 77.44 222 ALA A O 1
ATOM 1676 N N . SER A 1 223 ? 13.061 12.947 1.769 1.00 62.84 223 SER A N 1
ATOM 1677 C CA . SER A 1 223 ? 13.952 13.746 0.918 1.00 62.84 223 SER A CA 1
ATOM 1678 C C . SER A 1 223 ? 14.461 12.894 -0.245 1.00 62.84 223 SER A C 1
ATOM 1680 O O . SER A 1 223 ? 14.694 11.713 -0.038 1.00 62.84 223 SER A O 1
ATOM 1682 N N . ASP A 1 224 ? 14.574 13.513 -1.427 1.00 56.69 224 ASP A N 1
ATOM 1683 C CA . ASP A 1 224 ? 14.911 12.946 -2.748 1.00 56.69 224 ASP A CA 1
ATOM 1684 C C . ASP A 1 224 ? 14.714 11.421 -2.896 1.00 56.69 224 ASP A C 1
ATOM 1686 O O . ASP A 1 224 ? 15.525 10.617 -2.449 1.00 56.69 224 ASP A O 1
ATOM 1690 N N . GLY A 1 225 ? 13.620 11.009 -3.552 1.00 52.06 225 GLY A N 1
ATOM 1691 C CA . GLY A 1 225 ? 13.130 9.618 -3.596 1.00 52.06 225 GLY A CA 1
ATOM 1692 C C . GLY A 1 225 ? 14.054 8.573 -4.241 1.00 52.06 225 GLY A C 1
ATOM 1693 O O . GLY A 1 225 ? 13.629 7.433 -4.410 1.00 52.06 225 GLY A O 1
ATOM 1694 N N . LEU A 1 226 ? 15.277 8.955 -4.608 1.00 53.81 226 LEU A N 1
ATOM 1695 C CA . LEU A 1 226 ? 16.349 8.077 -5.070 1.00 53.81 226 LEU A CA 1
ATOM 1696 C C . LEU A 1 226 ? 17.179 7.488 -3.913 1.00 53.81 226 LEU A C 1
ATOM 1698 O O . LEU A 1 226 ? 17.752 6.418 -4.095 1.00 53.81 226 LEU A O 1
ATOM 1702 N N . ASP A 1 227 ? 17.193 8.109 -2.725 1.00 61.31 227 ASP A N 1
ATOM 1703 C CA . ASP A 1 227 ? 18.011 7.646 -1.585 1.00 61.31 227 ASP A CA 1
ATOM 1704 C C . ASP A 1 227 ? 17.354 6.519 -0.761 1.00 61.31 227 ASP A C 1
ATOM 1706 O O . ASP A 1 227 ? 18.010 5.880 0.059 1.00 61.31 227 ASP A O 1
ATOM 1710 N N . GLN A 1 228 ? 16.060 6.241 -0.966 1.00 82.81 228 GLN A N 1
ATOM 1711 C CA . GLN A 1 228 ? 15.323 5.184 -0.254 1.00 82.81 228 GLN A CA 1
ATOM 1712 C C . GLN A 1 228 ? 14.598 4.245 -1.220 1.00 82.81 228 GLN A C 1
ATOM 1714 O O . GLN A 1 228 ? 13.372 4.094 -1.174 1.00 82.81 228 GLN A O 1
ATOM 1719 N N . VAL A 1 229 ? 15.370 3.636 -2.120 1.00 89.25 229 VAL A N 1
ATOM 1720 C CA . VAL A 1 229 ? 14.887 2.645 -3.085 1.00 89.25 229 VAL A CA 1
ATOM 1721 C C . VAL A 1 229 ? 15.402 1.260 -2.707 1.00 89.25 229 VAL A C 1
ATOM 1723 O O . VAL A 1 229 ? 16.601 1.054 -2.545 1.00 89.25 229 VAL A O 1
ATOM 1726 N N . PHE A 1 230 ? 14.487 0.299 -2.609 1.00 90.81 230 PHE A N 1
ATOM 1727 C CA . PHE A 1 230 ? 14.773 -1.075 -2.204 1.00 90.81 230 PHE A CA 1
ATOM 1728 C C . PHE A 1 230 ? 14.373 -2.035 -3.318 1.00 90.81 230 PHE A C 1
ATOM 1730 O O . PHE A 1 230 ? 13.212 -2.055 -3.731 1.00 90.81 230 PHE A O 1
ATOM 1737 N N . ALA A 1 231 ? 15.322 -2.825 -3.818 1.00 91.50 231 ALA A N 1
ATOM 1738 C CA . ALA A 1 231 ? 15.039 -3.809 -4.853 1.00 91.50 231 ALA A CA 1
ATOM 1739 C C . ALA A 1 231 ? 14.524 -5.123 -4.256 1.00 91.50 231 ALA A C 1
ATOM 1741 O O . ALA A 1 231 ? 14.984 -5.585 -3.210 1.00 91.50 231 ALA A O 1
ATOM 1742 N N . PHE A 1 232 ? 13.570 -5.737 -4.946 1.00 92.81 232 PHE A N 1
ATOM 1743 C CA . PHE A 1 232 ? 12.992 -7.017 -4.569 1.00 92.81 232 PHE A CA 1
ATOM 1744 C C . PHE A 1 232 ? 12.562 -7.837 -5.789 1.00 92.81 232 PHE A C 1
ATOM 1746 O O . PHE A 1 232 ? 12.248 -7.310 -6.864 1.00 92.81 232 PHE A O 1
ATOM 1753 N N . SER A 1 233 ? 12.515 -9.148 -5.593 1.00 91.56 233 SER A N 1
ATOM 1754 C CA . SER A 1 233 ? 11.938 -10.140 -6.499 1.00 91.56 233 SER A CA 1
ATOM 1755 C C . SER A 1 233 ? 10.633 -10.687 -5.926 1.00 91.56 233 SER A C 1
ATOM 1757 O O . SER A 1 233 ? 10.336 -10.552 -4.739 1.00 91.56 233 SER A O 1
ATOM 1759 N N . ILE A 1 234 ? 9.815 -11.267 -6.806 1.00 91.50 234 ILE A N 1
ATOM 1760 C CA . ILE A 1 234 ? 8.637 -12.035 -6.395 1.00 91.50 234 ILE A CA 1
ATOM 1761 C C . ILE A 1 234 ? 8.860 -13.448 -6.891 1.00 91.50 234 ILE A C 1
ATOM 1763 O O . ILE A 1 234 ? 8.839 -13.678 -8.102 1.00 91.50 234 ILE A O 1
ATOM 1767 N N . ASP A 1 235 ? 9.051 -14.347 -5.941 1.00 89.62 235 ASP A N 1
ATOM 1768 C CA . ASP A 1 235 ? 9.266 -15.765 -6.163 1.00 89.62 235 ASP A CA 1
ATOM 1769 C C . ASP A 1 235 ? 7.986 -16.542 -5.836 1.00 89.62 235 ASP A C 1
ATOM 1771 O O . ASP A 1 235 ? 7.009 -15.999 -5.314 1.00 89.62 235 ASP A O 1
ATOM 1775 N N . SER A 1 236 ? 7.986 -17.851 -6.089 1.00 87.81 236 SER A N 1
ATOM 1776 C CA . SER A 1 236 ? 6.861 -18.726 -5.727 1.00 87.81 236 SER A CA 1
ATOM 1777 C C . SER A 1 236 ? 6.579 -18.765 -4.221 1.00 87.81 236 SER A C 1
ATOM 1779 O O . SER A 1 236 ? 5.489 -19.155 -3.812 1.00 87.81 236 SER A O 1
ATOM 1781 N N . THR A 1 237 ? 7.564 -18.403 -3.396 1.00 86.06 237 THR A N 1
ATOM 1782 C CA . THR A 1 237 ? 7.471 -18.400 -1.931 1.00 86.06 237 THR A CA 1
ATOM 1783 C C . THR A 1 237 ? 7.147 -17.031 -1.340 1.00 86.06 237 THR A C 1
ATOM 1785 O O . THR A 1 237 ? 6.975 -16.954 -0.127 1.00 86.06 237 THR A O 1
ATOM 1788 N N . GLY A 1 238 ? 7.070 -15.972 -2.155 1.00 88.56 238 GLY A N 1
ATOM 1789 C CA . GLY A 1 238 ? 6.805 -14.617 -1.674 1.00 88.56 238 GLY A CA 1
ATOM 1790 C C . GLY A 1 238 ? 7.800 -13.566 -2.162 1.00 88.56 238 GLY A C 1
ATOM 1791 O O . GLY A 1 238 ? 8.423 -13.720 -3.213 1.00 88.56 238 GLY A O 1
ATOM 1792 N N . LEU A 1 239 ? 7.926 -12.474 -1.406 1.00 92.69 239 LEU A N 1
ATOM 1793 C CA . LEU A 1 239 ? 8.914 -11.426 -1.674 1.00 92.69 239 LEU A CA 1
ATOM 1794 C C . LEU A 1 239 ? 10.299 -11.831 -1.165 1.00 92.69 239 LEU A C 1
ATOM 1796 O O . LEU A 1 239 ? 10.422 -12.343 -0.051 1.00 92.69 239 LEU A O 1
ATOM 1800 N N . SER A 1 240 ? 11.329 -11.526 -1.951 1.00 91.06 240 SER A N 1
ATOM 1801 C CA . SER A 1 240 ? 12.733 -11.705 -1.578 1.00 91.06 240 SER A CA 1
ATOM 1802 C C . SER A 1 240 ? 13.548 -10.444 -1.899 1.00 91.06 240 SER A C 1
ATOM 1804 O O . SER A 1 240 ? 13.280 -9.783 -2.908 1.00 91.06 240 SER A O 1
ATOM 1806 N N . PRO A 1 241 ? 14.531 -10.062 -1.061 1.00 90.25 241 PRO A N 1
ATOM 1807 C CA . PRO A 1 241 ? 15.421 -8.944 -1.364 1.00 90.25 241 PRO A CA 1
ATOM 1808 C C . PRO A 1 241 ? 16.238 -9.206 -2.634 1.00 90.25 241 PRO A C 1
ATOM 1810 O O . PRO A 1 241 ? 16.786 -10.294 -2.805 1.00 90.25 241 PRO A O 1
ATOM 1813 N N . ALA A 1 242 ? 16.365 -8.193 -3.491 1.00 86.88 242 ALA A N 1
ATOM 1814 C CA . ALA A 1 242 ? 17.239 -8.228 -4.662 1.00 86.88 242 ALA A CA 1
ATOM 1815 C C . ALA A 1 242 ? 18.408 -7.249 -4.480 1.00 86.88 242 ALA A C 1
ATOM 1817 O O . ALA A 1 242 ? 18.259 -6.191 -3.867 1.00 86.88 242 ALA A O 1
ATOM 1818 N N . HIS A 1 243 ? 19.585 -7.590 -5.010 1.00 78.00 243 HIS A N 1
ATOM 1819 C CA . HIS A 1 243 ? 20.766 -6.736 -4.887 1.00 78.00 243 HIS A CA 1
ATOM 1820 C C . HIS A 1 243 ? 20.662 -5.541 -5.835 1.00 78.00 243 HIS A C 1
ATOM 1822 O O . HIS A 1 243 ? 20.714 -5.713 -7.051 1.00 78.00 243 HIS A O 1
ATOM 1828 N N . PHE A 1 244 ? 20.595 -4.330 -5.279 1.00 68.88 244 PHE A N 1
ATOM 1829 C CA . PHE A 1 244 ? 20.623 -3.076 -6.030 1.00 68.88 244 PHE A CA 1
ATOM 1830 C C . PHE A 1 244 ? 22.013 -2.449 -6.010 1.00 68.88 244 PHE A C 1
ATOM 1832 O O . PHE A 1 244 ? 22.488 -2.038 -4.957 1.00 68.88 244 PHE A O 1
ATOM 1839 N N . ASP A 1 245 ? 22.666 -2.377 -7.171 1.00 63.06 245 ASP A N 1
ATOM 1840 C CA . ASP A 1 245 ? 23.848 -1.533 -7.334 1.00 63.06 245 ASP A CA 1
ATOM 1841 C C . ASP A 1 245 ? 23.379 -0.131 -7.755 1.00 63.06 245 ASP A C 1
ATOM 1843 O O . ASP A 1 245 ? 22.903 0.081 -8.877 1.00 63.06 245 ASP A O 1
ATOM 1847 N N . GLY A 1 246 ? 23.442 0.821 -6.819 1.00 56.09 246 GLY A N 1
ATOM 1848 C CA . GLY A 1 246 ? 22.885 2.176 -6.944 1.00 56.09 246 GLY A CA 1
ATOM 1849 C C . GLY A 1 246 ? 23.438 3.010 -8.103 1.00 56.09 246 GLY A C 1
ATOM 1850 O O . GLY A 1 246 ? 22.940 4.099 -8.382 1.00 56.09 246 GLY A O 1
ATOM 1851 N N . HIS A 1 247 ? 24.430 2.493 -8.826 1.00 47.31 247 HIS A N 1
ATOM 1852 C CA . HIS A 1 247 ? 25.016 3.128 -9.997 1.00 47.31 247 HIS A CA 1
ATOM 1853 C C . HIS A 1 247 ? 24.174 3.006 -11.282 1.00 47.31 247 HIS A C 1
ATOM 1855 O O . HIS A 1 247 ? 24.403 3.776 -12.216 1.00 47.31 247 HIS A O 1
ATOM 1861 N N . ALA A 1 248 ? 23.174 2.116 -11.350 1.00 44.62 248 ALA A N 1
ATOM 1862 C CA . ALA A 1 248 ? 22.392 1.910 -12.579 1.00 44.62 248 ALA A CA 1
ATOM 1863 C C . ALA A 1 248 ? 21.207 2.886 -12.766 1.00 44.62 248 ALA A C 1
ATOM 1865 O O . ALA A 1 248 ? 20.879 3.241 -13.902 1.00 44.62 248 ALA A O 1
ATOM 1866 N N . ALA A 1 249 ? 20.595 3.380 -11.681 1.00 44.72 249 ALA A N 1
ATOM 1867 C CA . ALA A 1 249 ? 19.384 4.217 -11.754 1.00 44.72 249 ALA A CA 1
ATOM 1868 C C . ALA A 1 249 ? 19.627 5.672 -12.201 1.00 44.72 249 ALA A C 1
ATOM 1870 O O . ALA A 1 249 ? 18.679 6.403 -12.480 1.00 44.72 249 ALA A O 1
ATOM 1871 N N . SER A 1 250 ? 20.888 6.094 -12.337 1.00 41.00 250 SER A N 1
ATOM 1872 C CA . SER A 1 250 ? 21.234 7.423 -12.866 1.00 41.00 250 SER A CA 1
ATOM 1873 C C . SER A 1 250 ? 21.153 7.503 -14.405 1.00 41.00 250 SER A C 1
ATOM 1875 O O . SER A 1 250 ? 21.282 8.576 -14.992 1.00 41.00 250 SER A O 1
ATOM 1877 N N . SER A 1 251 ? 20.915 6.379 -15.095 1.00 35.72 251 SER A N 1
ATOM 1878 C CA . SER A 1 251 ? 20.988 6.324 -16.564 1.00 35.72 251 SER A CA 1
ATOM 1879 C C . SER A 1 251 ? 19.666 6.559 -17.306 1.00 35.72 251 SER A C 1
ATOM 1881 O O . SER A 1 251 ? 19.690 6.762 -18.518 1.00 35.72 251 SER A O 1
ATOM 1883 N N . THR A 1 252 ? 18.524 6.674 -16.618 1.00 40.19 252 THR A N 1
ATOM 1884 C CA . THR A 1 252 ? 17.277 7.162 -17.237 1.00 40.19 252 THR A CA 1
ATOM 1885 C C . THR A 1 252 ? 16.979 8.592 -16.809 1.00 40.19 252 THR A C 1
ATOM 1887 O O . THR A 1 252 ? 15.890 8.910 -16.327 1.00 40.19 252 THR A O 1
ATOM 1890 N N . THR A 1 253 ? 17.934 9.498 -17.025 1.00 37.03 253 THR A N 1
ATOM 1891 C CA . THR A 1 253 ? 17.525 10.876 -17.297 1.00 37.03 253 THR A CA 1
ATOM 1892 C C . THR A 1 253 ? 16.588 10.805 -18.498 1.00 37.03 253 THR A C 1
ATOM 1894 O O . THR A 1 253 ? 16.923 10.254 -19.547 1.00 37.03 253 THR A O 1
ATOM 1897 N N . SER A 1 254 ? 15.355 11.265 -18.319 1.00 42.16 254 SER A N 1
ATOM 1898 C CA . SER A 1 254 ? 14.406 11.420 -19.408 1.00 42.16 254 SER A CA 1
ATOM 1899 C C . SER A 1 254 ? 14.980 12.439 -20.390 1.00 42.16 254 SER A C 1
ATOM 1901 O O . SER A 1 254 ? 14.711 13.636 -20.285 1.00 42.16 254 SER A O 1
ATOM 1903 N N . GLY A 1 255 ? 15.799 11.976 -21.333 1.00 39.09 255 GLY A N 1
ATOM 1904 C CA . GLY A 1 255 ? 16.114 12.748 -22.518 1.00 39.09 255 GLY A CA 1
ATOM 1905 C C . GLY A 1 255 ? 14.790 13.135 -23.186 1.00 39.09 255 GLY A C 1
ATOM 1906 O O . GLY A 1 255 ? 13.859 12.316 -23.202 1.00 39.09 255 GLY A O 1
ATOM 1907 N N . PRO A 1 256 ? 14.644 14.374 -23.684 1.00 36.56 256 PRO A N 1
ATOM 1908 C CA . PRO A 1 256 ? 13.428 14.784 -24.366 1.00 36.56 256 PRO A CA 1
ATOM 1909 C C . PRO A 1 256 ? 13.102 13.757 -25.453 1.00 36.56 256 PRO A C 1
ATOM 1911 O O . PRO A 1 256 ? 13.945 13.442 -26.295 1.00 36.56 256 PRO A O 1
ATOM 1914 N N . LYS A 1 257 ? 11.883 13.197 -25.405 1.00 42.62 257 LYS A N 1
ATOM 1915 C CA . LYS A 1 257 ? 11.336 12.363 -26.482 1.00 42.62 257 LYS A CA 1
ATOM 1916 C C . LYS A 1 257 ? 11.553 13.130 -27.783 1.00 42.62 257 LYS A C 1
ATOM 1918 O O . LYS A 1 257 ? 10.921 14.167 -27.979 1.00 42.62 257 LYS A O 1
ATOM 1923 N N . ARG A 1 258 ? 12.458 12.641 -28.634 1.00 47.75 258 ARG A N 1
ATOM 1924 C CA . ARG A 1 258 ? 12.677 13.191 -29.974 1.00 47.75 258 ARG A CA 1
ATOM 1925 C C . ARG A 1 258 ? 11.316 13.231 -30.667 1.00 47.75 258 ARG A C 1
ATOM 1927 O O . ARG A 1 258 ? 10.691 12.188 -30.855 1.00 47.75 258 ARG A O 1
ATOM 1934 N N . LYS A 1 259 ? 10.814 14.438 -30.943 1.00 39.69 259 LYS A N 1
ATOM 1935 C CA . LYS A 1 259 ? 9.653 14.625 -31.814 1.00 39.69 259 LYS A CA 1
ATOM 1936 C C . LYS A 1 259 ? 10.047 14.084 -33.186 1.00 39.69 259 LYS A C 1
ATOM 1938 O O . LYS A 1 259 ? 11.111 14.416 -33.691 1.00 39.69 259 LYS A O 1
ATOM 1943 N N . LEU A 1 260 ? 9.182 13.255 -33.757 1.00 46.59 260 LEU A N 1
ATOM 1944 C CA . LEU A 1 260 ? 9.372 12.600 -35.053 1.00 46.59 260 LEU A CA 1
ATOM 1945 C C . LEU A 1 260 ? 9.382 13.586 -36.245 1.00 46.59 260 LEU A C 1
ATOM 1947 O O . LEU A 1 260 ? 9.654 13.167 -37.358 1.00 46.59 260 LEU A O 1
ATOM 1951 N N . ASP A 1 261 ? 9.124 14.879 -36.020 1.00 44.06 261 ASP A N 1
ATOM 1952 C CA . ASP A 1 261 ? 8.939 15.885 -37.080 1.00 44.06 261 ASP A CA 1
ATOM 1953 C C . ASP A 1 261 ? 10.160 16.781 -37.363 1.00 44.06 261 ASP A C 1
ATOM 1955 O O . ASP A 1 261 ? 10.093 17.649 -38.226 1.00 44.06 261 ASP A O 1
ATOM 1959 N N . GLU A 1 262 ? 11.290 16.589 -36.679 1.00 44.62 262 GLU A N 1
ATOM 1960 C CA . GLU A 1 262 ? 12.537 17.307 -36.993 1.00 44.62 262 GLU A CA 1
ATOM 1961 C C . GLU A 1 262 ? 13.593 16.344 -37.532 1.00 44.62 262 GLU A C 1
ATOM 1963 O O . GLU A 1 262 ? 14.639 16.104 -36.935 1.00 44.62 262 GLU A O 1
ATOM 1968 N N . THR A 1 263 ? 13.316 15.778 -38.703 1.00 41.28 263 THR A N 1
ATOM 1969 C CA . THR A 1 263 ? 14.351 15.209 -39.567 1.00 41.28 263 THR A CA 1
ATOM 1970 C C . THR A 1 263 ? 14.590 16.153 -40.739 1.00 41.28 263 THR A C 1
ATOM 1972 O O . THR A 1 263 ? 14.200 15.880 -41.872 1.00 41.28 263 THR A O 1
ATOM 1975 N N . GLY A 1 264 ? 15.225 17.293 -40.460 1.00 46.28 264 GLY A N 1
ATOM 1976 C CA . GLY A 1 264 ? 15.915 18.071 -41.485 1.00 46.28 264 GLY A CA 1
ATOM 1977 C C . GLY A 1 264 ? 17.190 17.334 -41.889 1.00 46.28 264 GLY A C 1
ATOM 1978 O O . GLY A 1 264 ? 18.265 17.658 -41.397 1.00 46.28 264 GLY A O 1
ATOM 1979 N N . PHE A 1 265 ? 17.062 16.300 -42.722 1.00 40.94 265 PHE A N 1
ATOM 1980 C CA . PHE A 1 265 ? 18.204 15.660 -43.370 1.00 40.94 265 PHE A CA 1
ATOM 1981 C C . PHE A 1 265 ? 18.552 16.445 -44.639 1.00 40.94 265 PHE A C 1
ATOM 1983 O O . PHE A 1 265 ? 18.009 16.178 -45.708 1.00 40.94 265 PHE A O 1
ATOM 1990 N N . GLU A 1 266 ? 19.475 17.400 -44.532 1.00 43.88 266 GLU A N 1
ATOM 1991 C CA . GLU A 1 266 ? 20.424 17.605 -45.627 1.00 43.88 266 GLU A CA 1
ATOM 1992 C C . GLU A 1 266 ? 21.441 16.467 -45.518 1.00 43.88 266 GLU A C 1
ATOM 1994 O O . GLU A 1 266 ? 22.167 16.371 -44.529 1.00 43.88 266 GLU A O 1
ATOM 1999 N N . VAL A 1 267 ? 21.429 15.555 -46.489 1.00 50.19 267 VAL A N 1
ATOM 2000 C CA . VAL A 1 267 ? 22.450 14.515 -46.636 1.00 50.19 267 VAL A CA 1
ATOM 2001 C C . VAL A 1 267 ? 23.534 15.102 -47.542 1.00 50.19 267 VAL A C 1
ATOM 2003 O O . VAL A 1 267 ? 23.235 15.391 -48.700 1.00 50.19 267 VAL A O 1
ATOM 2006 N N . PRO A 1 268 ? 24.769 15.331 -47.065 1.00 43.09 268 PRO A N 1
ATOM 2007 C CA . PRO A 1 268 ? 25.894 15.556 -47.958 1.00 43.09 268 PRO A CA 1
ATOM 2008 C C . PRO A 1 268 ? 26.215 14.234 -48.658 1.00 43.09 268 PRO A C 1
ATOM 2010 O O . PRO A 1 268 ? 26.471 13.235 -47.987 1.00 43.09 268 PRO A O 1
ATOM 2013 N N . ASP A 1 269 ? 26.199 14.228 -49.990 1.00 49.16 269 ASP A N 1
ATOM 2014 C CA . ASP A 1 269 ? 26.708 13.112 -50.784 1.00 49.16 269 ASP A CA 1
ATOM 2015 C C . ASP A 1 269 ? 28.210 12.949 -50.497 1.00 49.16 269 ASP A C 1
ATOM 2017 O O . ASP A 1 269 ? 29.044 13.707 -50.996 1.00 49.16 269 ASP A O 1
ATOM 2021 N N . SER A 1 270 ? 28.562 11.982 -49.653 1.00 47.97 270 SER A N 1
ATOM 2022 C CA . SER A 1 270 ? 29.925 11.469 -49.541 1.00 47.97 270 SER A CA 1
ATOM 2023 C C . SER A 1 270 ? 29.910 10.002 -49.941 1.00 47.97 270 SER A C 1
ATOM 2025 O O . SER A 1 270 ? 29.483 9.137 -49.174 1.00 47.97 270 SER A O 1
ATOM 2027 N N . GLU A 1 271 ? 30.316 9.773 -51.186 1.00 49.34 271 GLU A N 1
ATOM 2028 C CA . GLU A 1 271 ? 30.645 8.470 -51.748 1.00 49.34 271 GLU A CA 1
ATOM 2029 C C . GLU A 1 271 ? 31.778 7.809 -50.942 1.00 49.34 271 GLU A C 1
ATOM 2031 O O . GLU A 1 271 ? 32.647 8.492 -50.400 1.00 49.34 271 GLU A O 1
ATOM 2036 N N . ASP A 1 272 ? 31.741 6.476 -50.927 1.00 52.84 272 ASP A N 1
ATOM 2037 C CA . ASP A 1 272 ? 32.768 5.543 -50.456 1.00 52.84 272 ASP A CA 1
ATOM 2038 C C . ASP A 1 272 ? 32.948 5.393 -48.936 1.00 52.84 272 ASP A C 1
ATOM 2040 O O . ASP A 1 272 ? 33.674 6.139 -48.292 1.00 52.84 272 ASP A O 1
ATOM 2044 N N . GLU A 1 273 ? 32.346 4.336 -48.374 1.00 46.78 273 GLU A N 1
ATOM 2045 C CA . GLU A 1 273 ? 33.087 3.272 -47.675 1.00 46.78 273 GLU A CA 1
ATOM 2046 C C . GLU A 1 273 ? 32.144 2.123 -47.258 1.00 46.78 273 GLU A C 1
ATOM 2048 O O . GLU A 1 273 ? 31.079 2.317 -46.670 1.00 46.78 273 GLU A O 1
ATOM 2053 N N . ASP A 1 274 ? 32.553 0.902 -47.604 1.00 52.59 274 ASP A N 1
ATOM 2054 C CA . ASP A 1 274 ? 31.902 -0.384 -47.336 1.00 52.59 274 ASP A CA 1
ATOM 2055 C C . ASP A 1 274 ? 31.668 -0.609 -45.823 1.00 52.59 274 ASP A C 1
ATOM 2057 O O . ASP A 1 274 ? 32.488 -1.196 -45.110 1.00 52.59 274 ASP A O 1
ATOM 2061 N N . TYR A 1 275 ? 30.513 -0.182 -45.306 1.00 53.94 275 TYR A N 1
ATOM 2062 C CA . TYR A 1 275 ? 30.048 -0.574 -43.973 1.00 53.94 275 TYR A CA 1
ATOM 2063 C C . TYR A 1 275 ? 29.397 -1.959 -44.032 1.00 53.94 275 TYR A C 1
ATOM 2065 O O . TYR A 1 275 ? 28.177 -2.118 -44.098 1.00 53.94 275 TYR A O 1
ATOM 2073 N N . GLY A 1 276 ? 30.251 -2.982 -43.990 1.00 52.38 276 GLY A N 1
ATOM 2074 C CA . GLY A 1 276 ? 29.860 -4.372 -43.796 1.00 52.38 276 GLY A CA 1
ATOM 2075 C C . GLY A 1 276 ? 29.232 -4.592 -42.420 1.00 52.38 276 GLY A C 1
ATOM 2076 O O . GLY A 1 276 ? 29.920 -4.957 -41.465 1.00 52.38 276 GLY A O 1
ATOM 2077 N N . TRP A 1 277 ? 27.913 -4.424 -42.320 1.00 55.16 277 TRP A N 1
ATOM 2078 C CA . TRP A 1 277 ? 27.130 -5.007 -41.235 1.00 55.16 277 TRP A CA 1
ATOM 2079 C C . TRP A 1 277 ? 27.218 -6.526 -41.368 1.00 55.16 277 TRP A C 1
ATOM 2081 O O . TRP A 1 277 ? 26.527 -7.137 -42.180 1.00 55.16 277 TRP A O 1
ATOM 2091 N N . GLN A 1 278 ? 28.121 -7.151 -40.615 1.00 46.50 278 GLN A N 1
ATOM 2092 C CA . GLN A 1 278 ? 28.154 -8.605 -40.535 1.00 46.50 278 GLN A CA 1
ATOM 2093 C C . GLN A 1 278 ? 26.823 -9.075 -39.931 1.00 46.50 278 GLN A C 1
ATOM 2095 O O . GLN A 1 278 ? 26.555 -8.853 -38.756 1.00 46.50 278 GLN A O 1
ATOM 2100 N N . GLU A 1 279 ? 25.995 -9.738 -40.741 1.00 51.41 279 GLU A N 1
ATOM 2101 C CA . GLU A 1 279 ? 24.675 -10.304 -40.399 1.00 51.41 279 GLU A CA 1
ATOM 2102 C C . GLU A 1 279 ? 24.699 -11.417 -39.324 1.00 51.41 279 GLU A C 1
ATOM 2104 O O . GLU A 1 279 ? 23.735 -12.162 -39.160 1.00 51.41 279 GLU A O 1
ATOM 2109 N N . LYS A 1 280 ? 25.785 -11.573 -38.567 1.00 50.56 280 LYS A N 1
ATOM 2110 C CA . LYS A 1 280 ? 25.932 -12.627 -37.560 1.00 50.56 280 LYS A CA 1
ATOM 2111 C C . LYS A 1 280 ? 25.880 -12.034 -36.160 1.00 50.56 280 LYS A C 1
ATOM 2113 O O . LYS A 1 280 ? 26.928 -11.881 -35.557 1.00 50.56 280 LYS A O 1
ATOM 2118 N N . ASP A 1 281 ? 24.680 -11.679 -35.692 1.00 52.78 281 ASP A N 1
ATOM 2119 C CA . ASP A 1 281 ? 24.312 -11.788 -34.259 1.00 52.78 281 ASP A CA 1
ATOM 2120 C C . ASP A 1 281 ? 22.881 -11.339 -33.909 1.00 52.78 281 ASP A C 1
ATOM 2122 O O . ASP A 1 281 ? 22.532 -11.134 -32.746 1.00 52.78 281 ASP A O 1
ATOM 2126 N N . SER A 1 282 ? 21.972 -11.280 -34.883 1.00 53.44 282 SER A N 1
ATOM 2127 C CA . SER A 1 282 ? 20.542 -11.076 -34.610 1.00 53.44 282 SER A CA 1
ATOM 2128 C C . SER A 1 282 ? 19.888 -12.244 -33.847 1.00 53.44 282 SER A C 1
ATOM 2130 O O . SER A 1 282 ? 18.788 -12.082 -33.325 1.00 53.44 282 SER A O 1
ATOM 2132 N N . SER A 1 283 ? 20.558 -13.399 -33.728 1.00 55.34 283 SER A N 1
ATOM 2133 C CA . SER A 1 283 ? 20.080 -14.584 -32.997 1.00 55.34 283 SER A CA 1
ATOM 2134 C C . SER A 1 283 ? 20.487 -14.651 -31.518 1.00 55.34 283 SER A C 1
ATOM 2136 O O . SER A 1 283 ? 20.014 -15.544 -30.820 1.00 55.34 283 SER A O 1
ATOM 2138 N N . LEU A 1 284 ? 21.365 -13.758 -31.035 1.00 56.47 284 LEU A N 1
ATOM 2139 C CA . LEU A 1 284 ? 21.786 -13.705 -29.622 1.00 56.47 284 LEU A CA 1
ATOM 2140 C C . LEU A 1 284 ? 21.019 -12.662 -28.796 1.00 56.47 284 LEU A C 1
ATOM 2142 O O . LEU A 1 284 ? 21.157 -12.615 -27.574 1.00 56.47 284 LEU A O 1
ATOM 2146 N N . LEU A 1 285 ? 20.197 -11.834 -29.443 1.00 60.31 285 LEU A N 1
ATOM 2147 C CA . LEU A 1 285 ? 19.364 -10.854 -28.759 1.00 60.31 285 LEU A CA 1
ATOM 2148 C C . LEU A 1 285 ? 18.080 -11.532 -28.253 1.00 60.31 285 LEU A C 1
ATOM 2150 O O . LEU A 1 285 ? 17.343 -12.109 -29.057 1.00 60.31 285 LEU A O 1
ATOM 2154 N N . PRO A 1 286 ? 17.772 -11.474 -26.944 1.00 55.28 286 PRO A N 1
ATOM 2155 C CA . PRO A 1 286 ? 16.488 -11.943 -26.455 1.00 55.28 286 PRO A CA 1
ATOM 2156 C C . PRO A 1 286 ? 15.355 -11.131 -27.092 1.00 55.28 286 PRO A C 1
ATOM 2158 O O . PRO A 1 286 ? 15.470 -9.920 -27.294 1.00 55.28 286 PRO A O 1
ATOM 2161 N N . GLY A 1 287 ? 14.253 -11.816 -27.408 1.00 59.91 287 GLY A N 1
ATOM 2162 C CA . GLY A 1 287 ? 13.051 -11.185 -27.946 1.00 59.91 287 GLY A CA 1
ATOM 2163 C C . GLY A 1 287 ? 12.582 -10.040 -27.048 1.00 59.91 287 GLY A C 1
ATOM 2164 O O . GLY A 1 287 ? 12.666 -10.131 -25.821 1.00 59.91 287 GLY A O 1
ATOM 2165 N N . MET A 1 288 ? 12.117 -8.952 -27.671 1.00 47.91 288 MET A N 1
ATOM 2166 C CA . MET A 1 288 ? 11.645 -7.762 -26.963 1.00 47.91 288 MET A CA 1
ATOM 2167 C C . MET A 1 288 ? 10.679 -8.158 -25.834 1.00 47.91 288 MET A C 1
ATOM 2169 O O . MET A 1 288 ? 9.758 -8.945 -26.074 1.00 47.91 288 MET A O 1
ATOM 2173 N N . PRO A 1 289 ? 10.849 -7.617 -24.614 1.00 48.97 289 PRO A N 1
ATOM 2174 C CA . PRO A 1 289 ? 9.888 -7.837 -23.545 1.00 48.97 289 PRO A CA 1
ATOM 2175 C C . PRO A 1 289 ? 8.503 -7.371 -24.010 1.00 48.97 289 PRO A C 1
ATOM 2177 O O . PRO A 1 289 ? 8.428 -6.351 -24.705 1.00 48.97 289 PRO A O 1
ATOM 2180 N N . PRO A 1 290 ? 7.415 -8.071 -23.635 1.00 57.88 290 PRO A N 1
ATOM 2181 C CA . PRO A 1 290 ? 6.074 -7.732 -24.091 1.00 57.88 290 PRO A CA 1
ATOM 2182 C C . PRO A 1 290 ? 5.782 -6.250 -23.845 1.00 57.88 290 PRO A C 1
ATOM 2184 O O . PRO A 1 290 ? 5.753 -5.779 -22.704 1.00 57.88 290 PRO A O 1
ATOM 2187 N N . GLN A 1 291 ? 5.616 -5.504 -24.937 1.00 56.06 291 GLN A N 1
ATOM 2188 C CA . GLN A 1 291 ? 5.143 -4.128 -24.912 1.00 56.06 291 GLN A CA 1
ATOM 2189 C C . GLN A 1 291 ? 3.756 -4.130 -24.275 1.00 56.06 291 GLN A C 1
ATOM 2191 O O . GLN A 1 291 ? 2.880 -4.835 -24.757 1.00 56.06 291 GLN A O 1
ATOM 2196 N N . TRP A 1 292 ? 3.596 -3.354 -23.200 1.00 50.03 292 TRP A N 1
ATOM 2197 C CA . TRP A 1 292 ? 2.342 -2.932 -22.569 1.00 50.03 292 TRP A CA 1
ATOM 2198 C C . TRP A 1 292 ? 1.065 -3.380 -23.289 1.00 50.03 292 TRP A C 1
ATOM 2200 O O . TRP A 1 292 ? 0.437 -2.602 -24.007 1.00 50.03 292 TRP A O 1
ATOM 2210 N N . GLN A 1 293 ? 0.652 -4.617 -23.036 1.00 39.38 293 GLN A N 1
ATOM 2211 C CA . GLN A 1 293 ? -0.711 -5.036 -23.287 1.00 39.38 293 GLN A CA 1
ATOM 2212 C C . GLN A 1 293 ? -1.417 -4.955 -21.939 1.00 39.38 293 GLN A C 1
ATOM 2214 O O . GLN A 1 293 ? -1.110 -5.685 -20.997 1.00 39.38 293 GLN A O 1
ATOM 2219 N N . GLY A 1 294 ? -2.242 -3.917 -21.813 1.00 38.81 294 GLY A N 1
ATOM 2220 C CA . GLY A 1 294 ? -3.088 -3.706 -20.650 1.00 38.81 294 GLY A CA 1
ATOM 2221 C C . GLY A 1 294 ? -4.010 -4.898 -20.408 1.00 38.81 294 GLY A C 1
ATOM 2222 O O . GLY A 1 294 ? -4.332 -5.607 -21.353 1.00 38.81 294 GLY A O 1
ATOM 2223 N N . SER A 1 295 ? -4.409 -5.037 -19.135 1.00 54.00 295 SER A N 1
ATOM 2224 C CA . SER A 1 295 ? -5.338 -6.032 -18.568 1.00 54.00 295 SER A CA 1
ATOM 2225 C C . SER A 1 295 ? -4.962 -7.474 -18.924 1.00 54.00 295 SER A C 1
ATOM 2227 O O . SER A 1 295 ? -5.136 -7.900 -20.049 1.00 54.00 295 SER A O 1
ATOM 2229 N N . GLU A 1 296 ? -4.401 -8.263 -18.010 1.00 44.75 296 GLU A N 1
ATOM 2230 C CA . GLU A 1 296 ? -5.203 -9.121 -17.127 1.00 44.75 296 GLU A CA 1
ATOM 2231 C C . GLU A 1 296 ? -4.269 -9.848 -16.134 1.00 44.75 296 GLU A C 1
ATOM 2233 O O . GLU A 1 296 ? -3.423 -10.631 -16.553 1.00 44.75 296 GLU A O 1
ATOM 2238 N N . ASP A 1 297 ? -4.431 -9.637 -14.822 1.00 45.25 297 ASP A N 1
ATOM 2239 C CA . ASP A 1 297 ? -3.986 -10.616 -13.815 1.00 45.25 297 ASP A CA 1
ATOM 2240 C C . ASP A 1 297 ? -5.182 -11.553 -13.565 1.00 45.25 297 ASP A C 1
ATOM 2242 O O . ASP A 1 297 ? -5.964 -11.364 -12.632 1.00 45.25 297 ASP A O 1
ATOM 2246 N N . LEU A 1 298 ? -5.393 -12.522 -14.462 1.00 47.28 298 LEU A N 1
ATOM 2247 C CA . LEU A 1 298 ? -6.389 -13.576 -14.269 1.00 47.28 298 LEU A CA 1
ATOM 2248 C C . LEU A 1 298 ? -5.868 -14.565 -13.223 1.00 47.28 298 LEU A C 1
ATOM 2250 O O . LEU A 1 298 ? -4.975 -15.371 -13.488 1.00 47.28 298 LEU A O 1
ATOM 2254 N N . ILE A 1 299 ? -6.470 -14.534 -12.034 1.00 42.34 299 ILE A N 1
ATOM 2255 C CA . ILE A 1 299 ? -6.458 -15.680 -11.125 1.00 42.34 299 ILE A CA 1
ATOM 2256 C C . ILE A 1 299 ? -7.248 -16.790 -11.825 1.00 42.34 299 ILE A C 1
ATOM 2258 O O . ILE A 1 299 ? -8.477 -16.807 -11.795 1.00 42.34 299 ILE A O 1
ATOM 2262 N N . LEU A 1 300 ? -6.542 -17.703 -12.493 1.00 39.12 300 LEU A N 1
ATOM 2263 C CA . LEU A 1 300 ? -7.121 -18.940 -13.008 1.00 39.12 300 LEU A CA 1
ATOM 2264 C C . LEU A 1 300 ? -7.491 -19.840 -11.822 1.00 39.12 300 LEU A C 1
ATOM 2266 O O . LEU A 1 300 ? -6.696 -20.651 -11.351 1.00 39.12 300 LEU A O 1
ATOM 2270 N N . GLY A 1 301 ? -8.717 -19.667 -11.330 1.00 32.91 301 GLY A N 1
ATOM 2271 C CA . GLY A 1 301 ? -9.420 -20.668 -10.543 1.00 32.91 301 GLY A CA 1
ATOM 2272 C C . GLY A 1 301 ? -9.861 -21.810 -11.456 1.00 32.91 301 GLY A C 1
ATOM 2273 O O . GLY A 1 301 ? -10.631 -21.612 -12.392 1.00 32.91 301 GLY A O 1
ATOM 2274 N N . GLN A 1 302 ? -9.334 -22.998 -11.190 1.00 33.38 302 GLN A N 1
ATOM 2275 C CA . GLN A 1 302 ? -9.736 -24.263 -11.795 1.00 33.38 302 GLN A CA 1
ATOM 2276 C C . GLN A 1 302 ? -11.218 -24.596 -11.521 1.00 33.38 302 GLN A C 1
ATOM 2278 O O . GLN A 1 302 ? -11.695 -24.411 -10.403 1.00 33.38 302 GLN A O 1
ATOM 2283 N N . ASN A 1 303 ? -11.832 -25.235 -12.528 1.00 30.50 303 ASN A N 1
ATOM 2284 C CA . ASN A 1 303 ? -13.033 -26.091 -12.526 1.00 30.50 303 ASN A CA 1
ATOM 2285 C C . ASN A 1 303 ? -14.398 -25.427 -12.793 1.00 30.50 303 ASN A C 1
ATOM 2287 O O . ASN A 1 303 ? -15.001 -24.844 -11.902 1.00 30.50 303 ASN A O 1
ATOM 2291 N N . HIS A 1 304 ? -14.956 -25.687 -13.982 1.00 29.55 304 HIS A N 1
ATOM 2292 C CA . HIS A 1 304 ? -16.167 -26.511 -14.090 1.00 29.55 304 HIS A CA 1
ATOM 2293 C C . HIS A 1 304 ? -16.288 -27.121 -15.499 1.00 29.55 304 HIS A C 1
ATOM 2295 O O . HIS A 1 304 ? -16.351 -26.421 -16.501 1.00 29.55 304 HIS A O 1
ATOM 2301 N N . GLU A 1 305 ? -16.202 -28.450 -15.511 1.00 32.69 305 GLU A N 1
ATOM 2302 C CA . GLU A 1 305 ? -17.026 -29.411 -16.250 1.00 32.69 305 GLU A CA 1
ATOM 2303 C C . GLU A 1 305 ? -17.378 -29.127 -17.721 1.00 32.69 305 GLU A C 1
ATOM 2305 O O . GLU A 1 305 ? -18.174 -28.270 -18.079 1.00 32.69 305 GLU A O 1
ATOM 2310 N N . THR A 1 306 ? -16.813 -29.991 -18.563 1.00 34.81 306 THR A N 1
ATOM 2311 C CA . THR A 1 306 ? -17.232 -30.305 -19.928 1.00 34.81 306 THR A CA 1
ATOM 2312 C C . THR A 1 306 ? -18.738 -30.567 -20.019 1.00 34.81 306 THR A C 1
ATOM 2314 O O . THR A 1 306 ? -19.189 -31.655 -19.647 1.00 34.81 306 THR A O 1
ATOM 2317 N N . GLU A 1 307 ? -19.498 -29.634 -20.587 1.00 34.75 307 GLU A N 1
ATOM 2318 C CA . GLU A 1 307 ? -20.806 -29.940 -21.160 1.00 34.75 307 GLU A CA 1
ATOM 2319 C C . GLU A 1 307 ? -20.651 -30.266 -22.644 1.00 34.75 307 GLU A C 1
ATOM 2321 O O . GLU A 1 307 ? -19.952 -29.598 -23.404 1.00 34.75 307 GLU A O 1
ATOM 2326 N N . ARG A 1 308 ? -21.236 -31.410 -22.991 1.00 31.55 308 ARG A N 1
ATOM 2327 C CA . ARG A 1 308 ? -21.204 -32.059 -24.293 1.00 31.55 308 ARG A CA 1
ATOM 2328 C C . ARG A 1 308 ? -22.089 -31.290 -25.262 1.00 31.55 308 ARG A C 1
ATOM 2330 O O . ARG A 1 308 ? -23.240 -31.013 -24.937 1.00 31.55 308 ARG A O 1
ATOM 2337 N N . ASP A 1 309 ? -21.574 -31.076 -26.466 1.00 33.69 309 ASP A N 1
ATOM 2338 C CA . ASP A 1 309 ? -22.380 -30.750 -27.636 1.00 33.69 309 ASP A CA 1
ATOM 2339 C C . ASP A 1 309 ? -23.494 -31.794 -27.794 1.00 33.69 309 ASP A C 1
ATOM 2341 O O . ASP A 1 309 ? -23.240 -32.996 -27.921 1.00 33.69 309 ASP A O 1
ATOM 2345 N N . SER A 1 310 ? -24.739 -31.327 -27.771 1.00 31.72 310 SER A N 1
ATOM 2346 C CA . SER A 1 310 ? -25.858 -32.063 -28.346 1.00 31.72 310 SER A CA 1
ATOM 2347 C C . SER A 1 310 ? -26.548 -31.146 -29.341 1.00 31.72 310 SER A C 1
ATOM 2349 O O . SER A 1 310 ? -27.273 -30.224 -28.972 1.00 31.72 310 SER A O 1
ATOM 2351 N N . ASP A 1 311 ? -26.246 -31.405 -30.610 1.00 35.28 311 ASP A N 1
ATOM 2352 C CA . ASP A 1 311 ? -27.012 -30.962 -31.762 1.00 35.28 311 ASP A CA 1
ATOM 2353 C C . ASP A 1 311 ? -28.471 -31.395 -31.593 1.00 35.28 311 ASP A C 1
ATOM 2355 O O . ASP A 1 311 ? -28.762 -32.578 -31.391 1.00 35.28 311 ASP A O 1
ATOM 2359 N N . VAL A 1 312 ? -29.398 -30.447 -31.709 1.00 37.22 312 VAL A N 1
ATOM 2360 C CA . VAL A 1 312 ? -30.810 -30.757 -31.935 1.00 37.22 312 VAL A CA 1
ATOM 2361 C C . VAL A 1 312 ? -31.234 -30.045 -33.208 1.00 37.22 312 VAL A C 1
ATOM 2363 O O . VAL A 1 312 ? -31.399 -28.825 -33.245 1.00 37.22 312 VAL A O 1
ATOM 2366 N N . GLU A 1 313 ? -31.361 -30.847 -34.264 1.00 35.47 313 GLU A N 1
ATOM 2367 C CA . GLU A 1 313 ? -31.945 -30.475 -35.544 1.00 35.47 313 GLU A CA 1
ATOM 2368 C C . GLU A 1 313 ? -33.376 -29.957 -35.362 1.00 35.47 313 GLU A C 1
ATOM 2370 O O . GLU A 1 313 ? -34.211 -30.557 -34.681 1.00 35.47 313 GLU A O 1
ATOM 2375 N N . ALA A 1 314 ? -33.660 -28.840 -36.028 1.00 37.22 314 ALA A N 1
ATOM 2376 C CA . ALA A 1 314 ? -35.004 -28.339 -36.235 1.00 37.22 314 ALA A CA 1
ATOM 2377 C C . ALA A 1 314 ? -35.785 -29.313 -37.130 1.00 37.22 314 ALA A C 1
ATOM 2379 O O . ALA A 1 314 ? -35.399 -29.561 -38.272 1.00 37.22 314 ALA A O 1
ATOM 2380 N N . SER A 1 315 ? -36.909 -29.821 -36.630 1.00 37.00 315 SER A N 1
ATOM 2381 C CA . SER A 1 315 ? -37.963 -30.394 -37.464 1.00 37.00 315 SER A CA 1
ATOM 2382 C C . SER A 1 315 ? -39.307 -29.790 -37.069 1.00 37.00 315 SER A C 1
ATOM 2384 O O . SER A 1 315 ? -39.622 -29.609 -35.894 1.00 37.00 315 SER A O 1
ATOM 2386 N N . GLU A 1 316 ? -40.015 -29.381 -38.113 1.00 38.38 316 GLU A N 1
ATOM 2387 C CA . GLU A 1 316 ? -41.333 -28.762 -38.159 1.00 38.38 316 GLU A CA 1
ATOM 2388 C C . GLU A 1 316 ? -42.399 -29.637 -37.483 1.00 38.38 316 GLU A C 1
ATOM 2390 O O . GLU A 1 316 ? -42.202 -30.845 -37.391 1.00 38.38 316 GLU A O 1
ATOM 2395 N N . LEU A 1 317 ? -43.518 -29.035 -37.051 1.00 36.59 317 LEU A N 1
ATOM 2396 C CA . LEU A 1 317 ? -44.895 -29.521 -37.267 1.00 36.59 317 LEU A CA 1
ATOM 2397 C C . LEU A 1 317 ? -45.925 -28.540 -36.646 1.00 36.59 317 LEU A C 1
ATOM 2399 O O . LEU A 1 317 ? -45.930 -28.313 -35.439 1.00 36.59 317 LEU A O 1
ATOM 2403 N N . GLU A 1 318 ? -46.709 -27.931 -37.546 1.00 36.56 318 GLU A N 1
ATOM 2404 C CA . GLU A 1 318 ? -48.167 -27.640 -37.550 1.00 36.56 318 GLU A CA 1
ATOM 2405 C C . GLU A 1 318 ? -48.877 -27.311 -36.214 1.00 36.56 318 GLU A C 1
ATOM 2407 O O . GLU A 1 318 ? -48.847 -28.069 -35.254 1.00 36.56 318 GLU A O 1
ATOM 2412 N N . ASP A 1 319 ? -49.403 -26.091 -36.052 1.00 38.91 319 ASP A N 1
ATOM 2413 C CA . ASP A 1 319 ? -50.782 -25.655 -36.386 1.00 38.91 319 ASP A CA 1
ATOM 2414 C C . ASP A 1 319 ? -51.861 -26.318 -35.511 1.00 38.91 319 ASP A C 1
ATOM 2416 O O . ASP A 1 319 ? -52.284 -27.435 -35.778 1.00 38.91 319 ASP A O 1
ATOM 2420 N N . ASP A 1 320 ? -52.319 -25.602 -34.474 1.00 38.38 320 ASP A N 1
ATOM 2421 C CA . ASP A 1 320 ? -53.731 -25.643 -34.074 1.00 38.38 320 ASP A CA 1
ATOM 2422 C C . ASP A 1 320 ? -54.088 -24.453 -33.159 1.00 38.38 320 ASP A C 1
ATOM 2424 O O . ASP A 1 320 ? -53.587 -24.299 -32.041 1.00 38.38 320 ASP A O 1
ATOM 2428 N N . ARG A 1 321 ? -54.967 -23.578 -33.660 1.00 46.56 321 ARG A N 1
ATOM 2429 C CA . ARG A 1 321 ? -55.642 -22.504 -32.911 1.00 46.56 321 ARG A CA 1
ATOM 2430 C C . ARG A 1 321 ? -57.004 -23.010 -32.429 1.00 46.56 321 ARG A C 1
ATOM 2432 O O . ARG A 1 321 ? -57.735 -23.552 -33.253 1.00 46.56 321 ARG A O 1
ATOM 2439 N N . PRO A 1 322 ? -57.444 -22.703 -31.198 1.00 51.91 322 PRO A N 1
ATOM 2440 C CA . PRO A 1 322 ? -58.863 -22.692 -30.873 1.00 51.91 322 PRO A CA 1
ATOM 2441 C C . PRO A 1 322 ? -59.443 -21.260 -30.912 1.00 51.91 322 PRO A C 1
ATOM 2443 O O . PRO A 1 322 ? -58.687 -20.292 -30.801 1.00 51.91 322 PRO A O 1
ATOM 2446 N N . PRO A 1 323 ? -60.766 -21.124 -31.120 1.00 50.31 323 PRO A N 1
ATOM 2447 C CA . PRO A 1 323 ? -61.409 -19.874 -31.508 1.00 50.31 323 PRO A CA 1
ATOM 2448 C C . PRO A 1 323 ? -61.786 -18.990 -30.313 1.00 50.31 323 PRO A C 1
ATOM 2450 O O . PRO A 1 323 ? -62.104 -19.485 -29.231 1.00 50.31 323 PRO A O 1
ATOM 2453 N N . ASP A 1 324 ? -61.786 -17.681 -30.568 1.00 45.91 324 ASP A N 1
ATOM 2454 C CA . ASP A 1 324 ? -62.450 -16.658 -29.763 1.00 45.91 324 ASP A CA 1
ATOM 2455 C C . ASP A 1 324 ? -63.962 -16.694 -30.036 1.00 45.91 324 ASP A C 1
ATOM 2457 O O . ASP A 1 324 ? -64.373 -16.686 -31.198 1.00 45.91 324 ASP A O 1
ATOM 2461 N N . ASP A 1 325 ? -64.770 -16.677 -28.976 1.00 50.56 325 ASP A N 1
ATOM 2462 C CA . ASP A 1 325 ? -66.217 -16.469 -29.040 1.00 50.56 325 ASP A CA 1
ATOM 2463 C C . ASP A 1 325 ? -66.606 -15.190 -28.268 1.00 50.56 325 ASP A C 1
ATOM 2465 O O . ASP A 1 325 ? -66.233 -15.013 -27.108 1.00 50.56 325 ASP A O 1
ATOM 2469 N N . GLU A 1 326 ? -67.409 -14.370 -28.960 1.00 42.81 326 GLU A N 1
ATOM 2470 C CA . GLU A 1 326 ? -68.395 -13.381 -28.476 1.00 42.81 326 GLU A CA 1
ATOM 2471 C C . GLU A 1 326 ? -67.914 -12.009 -27.942 1.00 42.81 326 GLU A C 1
ATOM 2473 O O . GLU A 1 326 ? -67.610 -11.842 -26.764 1.00 42.81 326 GLU A O 1
ATOM 2478 N N . GLU A 1 327 ? -67.928 -10.978 -28.807 1.00 35.00 327 GLU A N 1
ATOM 2479 C CA . GLU A 1 327 ? -69.033 -9.988 -28.960 1.00 35.00 327 GLU A CA 1
ATOM 2480 C C . GLU A 1 327 ? -68.823 -9.062 -30.178 1.00 35.00 327 GLU A C 1
ATOM 2482 O O . GLU A 1 327 ? -67.683 -8.589 -30.401 1.00 35.00 327 GLU A O 1
#

Organism: Phomopsis amygdali (NCBI:txid1214568)

Sequence (327 aa):
MEYHERHGHDVCSFDLPSTHRLPTVSAAQALEDLDANVSRFVSTNLPDLDKALAASASSSPDGEVDAGGIQKGHLTEIWGPPGVGKTAFGIQAAADVLRDGKGVLWVDCFYPVSRERLTEVCRAREAGGPSMSSKRLQVLQYVVNALQKLAATRDAAVVVLTQCATRMQAEKGATLIPAINASVWEQGIATRLALLRDWMWNDGHPYGARLAAVQKVNGKIASDGLDQVFAFSIDSTGLSPAHFDGHAASSTTSGPKRKLDETGFEVPDSEDEDYGWQEKDSSLLPGMPPQWQGSEDLILGQNHETERDSDVEASELEDDRPPDDEE

pLDDT: mean 71.76, std 20.82, range [29.55, 97.31]

Foldseek 3Di:
DDPCVPPPDDDPPPPPVDPPDDPPDDPVNVCVVVPVCLPQAQALQFQLLQQVQCVVPDDDVDPDSRRGHQGFLAEEEEEEAPPLCLVLSVVQSQVSCVVVVHDDDDDDPPDDDPPVVVVVVVVVVDDDDDDPVVVVVVVLLVVLVVQSCCRNVVSGRHYHYFYWDWDQDPPQGTDIDTPDDDPSNLQSHQWYWYKDWDWDDDPNDTDIKIKIFTQHHRRRGDPPRLVRIFIWDQDPVGIDGDDDDSVPVVPPPPDPPPDPPPPPDPDDDDDDDDPPPPPPDPPVDPDDDDDDDDDDPDPPDDDDDDDDDDDDDDDDDDDDDDDDDDD

Radius of gyration: 31.76 Å; Cα contacts (8 Å, |Δi|>4): 342; chains: 1; bounding box: 102×69×110 Å

Solvent-accessible surface area (backbone atoms only — not comparable to full-atom values): 21192 Å² total; per-residue (Å²): 133,63,73,58,82,79,68,53,81,87,77,75,90,74,84,62,99,76,73,85,69,74,78,87,72,49,74,66,58,55,50,49,59,46,76,71,46,88,71,50,38,44,54,66,68,32,72,70,55,11,40,64,53,29,71,79,58,77,90,66,94,61,94,68,83,70,78,24,18,50,48,37,35,29,27,32,37,41,25,28,57,88,91,39,45,68,66,60,53,52,48,39,38,44,51,54,42,46,73,72,74,45,90,79,88,88,84,88,74,84,73,76,74,59,63,67,63,52,48,54,60,52,60,79,60,76,66,98,68,77,54,71,67,54,49,49,51,53,50,48,43,50,50,39,52,50,50,36,48,47,8,49,76,63,62,29,64,37,75,45,83,44,51,48,36,80,45,80,39,98,88,75,41,77,40,84,40,59,57,77,82,44,71,64,50,58,72,48,40,26,27,31,35,41,35,39,68,48,81,41,76,54,98,91,40,80,42,84,36,27,34,42,25,45,47,25,51,84,67,41,69,46,75,65,57,77,81,44,60,40,38,30,46,82,55,99,90,36,60,39,74,39,93,71,69,82,80,62,76,72,74,72,66,81,66,78,78,79,65,90,84,75,76,85,73,82,75,80,90,72,83,86,77,91,78,78,77,73,86,81,57,81,85,76,57,78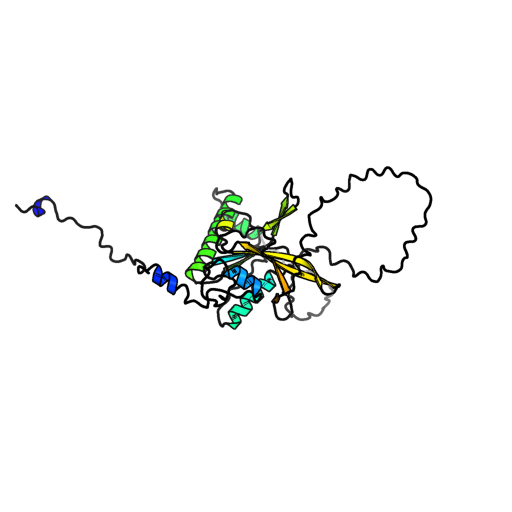,76,78,75,85,72,87,73,78,87,78,92,75,81,82,77,83,86,82,80,92,78,76,90,74,90,76,82,92,76,89,82,84,90,85,84,84,84,90,81,90,136

InterPro domains:
  IPR027417 P-loop containing nucleoside triphosphate hydrolase [G3DSA:3.40.50.300] (32-126)
  IPR027417 P-loop containing nucleoside triphosphate hydrolase [G3DSA:3.40.50.300] (127-241)
  IPR027417 P-loop containing nucleoside triphosphate hydrolase [SSF52540] (34-208)
  IPR052093 Homologous Recombination Repair Mediator [PTHR46239] (10-122)